Protein AF-A0A9D9GS39-F1 (afdb_monomer_lite)

Sequence (245 aa):
MRKFNPEKDLLSLHYDHAPDKDDGQSAAADRTILQSMFGKEWIKKHVVPVSGTYGKNAEMFNIQSNVVMDAVWNDCGGWLAGHDNRKKVIAQLVERWAKILKAGGDVWVKEGGQSDITAEVVRRIRKLAPEINTKRRIHVVQHSSWNEEQTTDSALAYVREYTNYIRIDDANAYLNIKGGDEAFVKTACKNPNFGKIWEAAFEYYNPKERLDFSDTGELMYILGLGKIEIDEFRSRFLCNDDSSF

Secondary structure (DSSP, 8-state):
-----TTT-EEEEEE--SS-SHHHHHHHHHHHHHHHHHHHHHHHHHEEEEE---STTGGG--TTHHHHHHHHHGGGT--EEHHHHHHHHHHHHHHHHHHHHHTT--EEEEEES--SHHHHHHHHHHHH-TTS-HHHHEEEEE--HHHHHHS-HHHHHHHHHHSEEEE---GGGTSEEET--HHHHHHHHH-TTTHHHHHHHHHHS-TTTEEE-TTHHHHHHHHT-----HHHHIIIIIS------

Radius of gyration: 16.77 Å; chains: 1; bounding box: 37×43×43 Å

Foldseek 3Di:
DDAADLVQAAEEEEAQVQVDLLSLVLLLLLLLVCCQVPNLASCLQRYEYEYNQFAQSSVNHDPLSVQLQCQRPVSRNGYHYCNVPVPVSLVVLLVSQLVSQVVVYAYEYLHLAAGLSVLSSLVVNCVVPVVRQQQDRYEYEDEDPRRLVRHDPVSSVSCVVRHNYHYDYFLCVAQKDAQADPVLLVLQLPQPVRNRSSVSSCVSPPCRRMRHNSSNVSVCVNNVVPNQHSVSSCVPRRDPDVDDD

Structure (mmCIF, N/CA/C/O backbone):
data_AF-A0A9D9GS39-F1
#
_entry.id   AF-A0A9D9GS39-F1
#
loop_
_atom_site.group_PDB
_atom_site.id
_atom_site.type_symbol
_atom_site.label_atom_id
_atom_site.label_alt_id
_atom_site.label_comp_id
_atom_site.label_asym_id
_atom_site.label_entity_id
_atom_site.label_seq_id
_atom_site.pdbx_PDB_ins_code
_atom_site.Cartn_x
_atom_site.Cartn_y
_atom_site.Cartn_z
_atom_site.occupancy
_atom_site.B_iso_or_equiv
_atom_site.auth_seq_id
_atom_site.auth_comp_id
_atom_site.auth_asym_id
_atom_site.auth_atom_id
_atom_site.pdbx_PDB_model_num
ATOM 1 N N . MET A 1 1 ? 7.605 -8.855 20.387 1.00 64.50 1 MET A N 1
ATOM 2 C CA . MET A 1 1 ? 6.895 -8.112 19.322 1.00 64.50 1 MET A CA 1
ATOM 3 C C . MET A 1 1 ? 5.846 -9.026 18.709 1.00 64.50 1 MET A C 1
ATOM 5 O O . MET A 1 1 ? 6.121 -10.216 18.595 1.00 64.50 1 MET A O 1
ATOM 9 N N . ARG A 1 2 ? 4.650 -8.523 18.382 1.00 85.56 2 ARG A N 1
ATOM 10 C CA . ARG A 1 2 ? 3.640 -9.319 17.665 1.00 85.56 2 ARG A CA 1
ATOM 11 C C . ARG A 1 2 ? 4.095 -9.490 16.210 1.00 85.56 2 ARG A C 1
ATOM 13 O O . ARG A 1 2 ? 4.743 -8.589 15.694 1.00 85.56 2 ARG A O 1
ATOM 20 N N . LYS A 1 3 ? 3.818 -10.640 15.595 1.00 94.25 3 LYS A N 1
ATOM 21 C CA . LYS A 1 3 ? 4.109 -10.912 14.178 1.00 94.25 3 LYS A CA 1
ATOM 22 C C . LYS A 1 3 ? 2.811 -10.880 13.376 1.00 94.25 3 LYS A C 1
ATOM 24 O O . LYS A 1 3 ? 1.772 -11.237 13.939 1.00 94.25 3 LYS A O 1
ATOM 29 N N . PHE A 1 4 ? 2.891 -10.482 12.107 1.00 98.00 4 PHE A N 1
ATOM 30 C CA . PHE A 1 4 ? 1.778 -10.580 11.167 1.00 98.00 4 PHE A CA 1
ATOM 31 C C . PHE A 1 4 ? 1.292 -12.029 11.072 1.00 98.00 4 PHE A C 1
ATOM 33 O O . PHE A 1 4 ? 2.097 -12.955 10.957 1.00 98.00 4 PHE A O 1
ATOM 40 N N . ASN A 1 5 ? -0.020 -12.231 11.157 1.00 98.19 5 ASN A N 1
ATOM 41 C CA . ASN A 1 5 ? -0.646 -13.530 10.958 1.00 98.19 5 ASN A CA 1
ATOM 42 C C . ASN A 1 5 ? -1.502 -13.504 9.677 1.00 98.19 5 ASN A C 1
ATOM 44 O O . ASN A 1 5 ? -2.593 -12.928 9.699 1.00 98.19 5 ASN A O 1
ATOM 48 N N . PRO A 1 6 ? -1.071 -14.178 8.595 1.00 97.44 6 PRO A N 1
ATOM 49 C CA . PRO A 1 6 ? -1.750 -14.115 7.304 1.00 97.44 6 PRO A CA 1
ATOM 50 C C . PRO A 1 6 ? -3.143 -14.761 7.286 1.00 97.44 6 PRO A C 1
ATOM 52 O O . PRO A 1 6 ? -3.896 -14.538 6.346 1.00 97.44 6 PRO A O 1
ATOM 55 N N . GLU A 1 7 ? -3.521 -15.550 8.293 1.00 97.50 7 GLU A N 1
ATOM 56 C CA . GLU A 1 7 ? -4.844 -16.187 8.348 1.00 97.50 7 GLU A CA 1
ATOM 57 C C . GLU A 1 7 ? -5.924 -15.263 8.918 1.00 97.50 7 GLU A C 1
ATOM 59 O O . GLU A 1 7 ? -7.110 -15.450 8.643 1.00 97.50 7 GLU A O 1
ATOM 64 N N . LYS A 1 8 ? -5.538 -14.278 9.736 1.00 97.44 8 LYS A N 1
ATOM 65 C CA . LYS A 1 8 ? -6.491 -13.479 10.524 1.00 97.44 8 LYS A CA 1
ATOM 66 C C . LYS A 1 8 ? -6.281 -11.972 10.433 1.00 97.44 8 LYS A C 1
ATOM 68 O O . LYS A 1 8 ? -7.224 -11.226 10.689 1.00 97.44 8 LYS A O 1
ATOM 73 N N . ASP A 1 9 ? -5.061 -11.529 10.147 1.00 98.69 9 ASP A N 1
ATOM 74 C CA . ASP A 1 9 ? -4.724 -10.113 10.119 1.00 98.69 9 ASP A CA 1
ATOM 75 C C . ASP A 1 9 ? -5.057 -9.511 8.743 1.00 98.69 9 ASP A C 1
ATOM 77 O O . ASP A 1 9 ? -5.212 -10.214 7.737 1.00 98.69 9 ASP A O 1
ATOM 81 N N . LEU A 1 10 ? -5.185 -8.186 8.720 1.00 98.81 10 LEU A N 1
ATOM 82 C CA . LEU A 1 10 ? -5.406 -7.374 7.526 1.00 98.81 10 LEU A CA 1
ATOM 83 C C . LEU A 1 10 ? -4.169 -6.518 7.247 1.00 98.81 10 LEU A C 1
ATOM 85 O O . LEU A 1 10 ? -3.652 -5.877 8.163 1.00 98.81 10 LEU A O 1
ATOM 89 N N . LEU A 1 11 ? -3.759 -6.453 5.983 1.00 98.81 11 LEU A N 1
ATOM 90 C CA . LEU A 1 11 ? -2.800 -5.482 5.462 1.00 98.81 11 LEU A CA 1
ATOM 91 C C . LEU A 1 11 ? -3.544 -4.294 4.848 1.00 98.81 11 LEU A C 1
ATOM 93 O O . LEU A 1 11 ? -4.334 -4.457 3.919 1.00 98.81 11 LEU A O 1
ATOM 97 N N . SER A 1 12 ? -3.279 -3.093 5.346 1.00 98.88 12 SER A N 1
ATOM 98 C CA . SER A 1 12 ? -3.725 -1.834 4.748 1.00 98.88 12 SER A CA 1
ATOM 99 C C . SER A 1 12 ? -2.516 -1.159 4.114 1.00 98.88 12 SER A C 1
ATOM 101 O O . SER A 1 12 ? -1.607 -0.747 4.831 1.00 98.88 12 SER A O 1
ATOM 103 N N . LEU A 1 13 ? -2.471 -1.100 2.784 1.00 98.88 13 LEU A N 1
ATOM 104 C CA . LEU A 1 13 ? -1.327 -0.558 2.044 1.00 98.88 13 LEU A CA 1
ATOM 105 C C . LEU A 1 13 ? -1.651 0.868 1.626 1.00 98.88 13 LEU A C 1
ATOM 107 O O . LEU A 1 13 ? -2.599 1.076 0.870 1.00 98.88 13 LEU A O 1
ATOM 111 N N . HIS A 1 14 ? -0.934 1.840 2.172 1.00 98.75 14 HIS A N 1
ATOM 112 C CA . HIS A 1 14 ? -1.176 3.255 1.934 1.00 98.75 14 HIS A CA 1
ATOM 113 C C . HIS A 1 14 ? -0.064 3.830 1.056 1.00 98.75 14 HIS A C 1
ATOM 115 O O . HIS A 1 14 ? 1.118 3.659 1.363 1.00 98.75 14 HIS A O 1
ATOM 121 N N . TYR A 1 15 ? -0.495 4.490 -0.014 1.00 98.38 15 TYR A N 1
ATOM 122 C CA . TYR A 1 15 ? 0.321 5.210 -0.986 1.00 98.38 15 TYR A CA 1
ATOM 123 C C . TYR A 1 15 ? -0.196 6.653 -1.022 1.00 98.38 15 TYR A C 1
ATOM 125 O O . TYR A 1 15 ? -1.405 6.887 -1.188 1.00 98.38 15 TYR A O 1
ATOM 133 N N . ASP A 1 16 ? 0.670 7.635 -0.812 1.00 96.12 16 ASP A N 1
ATOM 134 C CA . ASP A 1 16 ? 0.265 9.034 -0.765 1.00 96.12 16 ASP A CA 1
ATOM 135 C C . ASP A 1 16 ? 0.182 9.675 -2.157 1.00 96.12 16 ASP A C 1
ATOM 137 O O . ASP A 1 16 ? -0.770 10.424 -2.408 1.00 96.12 16 ASP A O 1
ATOM 141 N N . HIS A 1 17 ? 1.085 9.304 -3.069 1.00 96.88 17 HIS A N 1
ATOM 142 C CA . HIS A 1 17 ? 1.276 9.844 -4.417 1.00 96.88 17 HIS A CA 1
ATOM 143 C C . HIS A 1 17 ? 1.319 11.385 -4.516 1.00 96.88 17 HIS A C 1
ATOM 145 O O . HIS A 1 17 ? 0.873 11.973 -5.508 1.00 96.88 17 HIS A O 1
ATOM 151 N N . ALA A 1 18 ? 1.792 12.064 -3.475 1.00 94.88 18 ALA A N 1
ATOM 152 C CA . ALA A 1 18 ? 1.725 13.505 -3.278 1.00 94.88 18 ALA A CA 1
ATOM 153 C C . ALA A 1 18 ? 3.008 14.071 -2.618 1.00 94.88 18 ALA A C 1
ATOM 155 O O . ALA A 1 18 ? 3.097 14.155 -1.394 1.00 94.88 18 ALA A O 1
ATOM 156 N N . PRO A 1 19 ? 3.987 14.572 -3.392 1.00 86.69 19 PRO A N 1
ATOM 157 C CA . PRO A 1 19 ? 4.136 14.427 -4.840 1.00 86.69 19 PRO A CA 1
ATOM 158 C C . PRO A 1 19 ? 4.708 13.068 -5.263 1.00 86.69 19 PRO A C 1
ATOM 160 O O . PRO A 1 19 ? 5.127 12.940 -6.418 1.00 86.69 19 PRO A O 1
ATOM 163 N N . ASP A 1 20 ? 4.797 12.101 -4.347 1.00 85.12 20 ASP A N 1
ATOM 164 C CA . ASP A 1 20 ? 5.709 10.986 -4.519 1.00 85.12 20 ASP A CA 1
ATOM 165 C C . ASP A 1 20 ? 5.341 10.051 -5.671 1.00 85.12 20 ASP A C 1
ATOM 167 O O . ASP A 1 20 ? 4.185 9.673 -5.897 1.00 85.12 20 ASP A O 1
ATOM 171 N N . LYS A 1 21 ? 6.339 9.727 -6.485 1.00 93.06 21 LYS A N 1
ATOM 172 C CA . LYS A 1 21 ? 6.143 8.883 -7.669 1.00 93.06 21 LYS A CA 1
ATOM 173 C C . LYS A 1 21 ? 6.666 7.469 -7.461 1.00 93.06 21 LYS A C 1
ATOM 175 O O . LYS A 1 21 ? 6.220 6.562 -8.169 1.00 93.06 21 LYS A O 1
ATOM 180 N N . ASP A 1 22 ? 7.567 7.277 -6.508 1.00 94.81 22 ASP A N 1
ATOM 181 C CA . ASP A 1 22 ? 8.081 5.964 -6.122 1.00 94.81 22 ASP A CA 1
ATOM 182 C C . ASP A 1 22 ? 6.971 5.040 -5.592 1.00 94.81 22 ASP A C 1
ATOM 184 O O . ASP A 1 22 ? 6.984 3.847 -5.889 1.00 94.81 22 ASP A O 1
ATOM 188 N N . ASP A 1 23 ? 5.917 5.595 -4.993 1.00 96.88 23 ASP A N 1
ATOM 189 C CA . ASP A 1 23 ? 4.708 4.899 -4.557 1.00 96.88 23 ASP A CA 1
ATOM 190 C C . ASP A 1 23 ? 4.102 3.999 -5.653 1.00 96.88 23 ASP A C 1
ATOM 192 O O . ASP A 1 23 ? 3.539 2.940 -5.371 1.00 96.88 23 ASP A O 1
ATOM 196 N N . GLY A 1 24 ? 4.225 4.380 -6.933 1.00 98.25 24 GLY A N 1
ATOM 197 C CA . GLY A 1 24 ? 3.759 3.552 -8.052 1.00 98.25 24 GLY A CA 1
ATOM 198 C C . GLY A 1 24 ? 4.602 2.288 -8.245 1.00 98.25 24 GLY A C 1
ATOM 199 O O . GLY A 1 24 ? 4.063 1.201 -8.469 1.00 98.25 24 GLY A O 1
ATOM 200 N N . GLN A 1 25 ? 5.923 2.409 -8.120 1.00 98.69 25 GLN A N 1
ATOM 201 C CA . GLN A 1 25 ? 6.839 1.268 -8.145 1.00 98.69 25 GLN A CA 1
ATOM 202 C C . GLN A 1 25 ? 6.740 0.457 -6.840 1.00 98.69 25 GLN A C 1
ATOM 204 O O . GLN A 1 25 ? 6.768 -0.773 -6.900 1.00 98.69 25 GLN A O 1
ATOM 209 N N . SER A 1 26 ? 6.509 1.096 -5.685 1.00 98.75 26 SER A N 1
ATOM 210 C CA . SER A 1 26 ? 6.199 0.411 -4.421 1.00 98.75 26 SER A CA 1
ATOM 211 C C . SER A 1 26 ? 4.913 -0.409 -4.514 1.00 98.75 26 SER A C 1
ATOM 213 O O . SER A 1 26 ? 4.912 -1.574 -4.126 1.00 98.75 26 SER A O 1
ATOM 215 N N . ALA A 1 27 ? 3.839 0.113 -5.113 1.00 98.81 27 ALA A N 1
ATOM 216 C CA . ALA A 1 27 ? 2.615 -0.656 -5.330 1.00 98.81 27 ALA A CA 1
ATOM 217 C C . ALA A 1 27 ? 2.866 -1.914 -6.184 1.00 98.81 27 ALA A C 1
ATOM 219 O O . ALA A 1 27 ? 2.385 -3.003 -5.850 1.00 98.81 27 ALA A O 1
ATOM 220 N N . ALA A 1 28 ? 3.657 -1.798 -7.257 1.00 98.88 28 ALA A N 1
ATOM 221 C CA . ALA A 1 28 ? 4.042 -2.942 -8.084 1.00 98.88 28 ALA A CA 1
ATOM 222 C C . ALA A 1 28 ? 4.911 -3.958 -7.316 1.00 98.88 28 ALA A C 1
ATOM 224 O O . ALA A 1 28 ? 4.708 -5.173 -7.448 1.00 98.88 28 ALA A O 1
ATOM 225 N N . ALA A 1 29 ? 5.838 -3.487 -6.480 1.00 98.81 29 ALA A N 1
ATOM 226 C CA . ALA A 1 29 ? 6.686 -4.331 -5.646 1.00 98.81 29 ALA A CA 1
ATOM 227 C C . ALA A 1 29 ? 5.890 -5.058 -4.548 1.00 98.81 29 ALA A C 1
ATOM 229 O O . ALA A 1 29 ? 6.000 -6.280 -4.419 1.00 98.81 29 ALA A O 1
ATOM 230 N N . ASP A 1 30 ? 5.007 -4.354 -3.839 1.00 98.88 30 ASP A N 1
ATOM 231 C CA . ASP A 1 30 ? 4.107 -4.921 -2.831 1.00 98.88 30 ASP A CA 1
ATOM 232 C C . ASP A 1 30 ? 3.236 -6.026 -3.436 1.00 98.88 30 ASP A C 1
ATOM 234 O O . ASP A 1 30 ? 3.136 -7.138 -2.907 1.00 98.88 30 ASP A O 1
ATOM 238 N N . ARG A 1 31 ? 2.640 -5.757 -4.601 1.00 98.75 31 ARG A N 1
ATOM 239 C CA . ARG A 1 31 ? 1.849 -6.734 -5.354 1.00 98.75 31 ARG A CA 1
ATOM 240 C C . ARG A 1 31 ? 2.665 -7.963 -5.744 1.00 98.75 31 ARG A C 1
ATOM 242 O O . ARG A 1 31 ? 2.154 -9.082 -5.638 1.00 98.75 31 ARG A O 1
ATOM 249 N N . THR A 1 32 ? 3.907 -7.756 -6.175 1.00 98.75 32 THR A N 1
ATOM 250 C CA . THR A 1 32 ? 4.851 -8.816 -6.546 1.00 98.75 32 THR A CA 1
ATOM 251 C C . THR A 1 32 ? 5.146 -9.724 -5.348 1.00 98.75 32 THR A C 1
ATOM 253 O O . THR A 1 32 ? 4.978 -10.942 -5.454 1.00 98.75 32 THR A O 1
ATOM 256 N N . ILE A 1 33 ? 5.486 -9.153 -4.184 1.00 98.75 33 ILE A N 1
ATOM 257 C CA . ILE A 1 33 ? 5.750 -9.906 -2.945 1.00 98.75 33 ILE A CA 1
ATOM 258 C C . ILE A 1 33 ? 4.501 -10.682 -2.520 1.00 98.75 33 ILE A C 1
ATOM 260 O O . ILE A 1 33 ? 4.540 -11.903 -2.357 1.00 98.75 33 ILE A O 1
ATOM 264 N N . LEU A 1 34 ? 3.371 -9.988 -2.371 1.00 98.75 34 LEU A N 1
ATOM 265 C CA . LEU A 1 34 ? 2.151 -10.578 -1.823 1.00 98.75 34 LEU A CA 1
ATOM 266 C C . LEU A 1 34 ? 1.602 -11.691 -2.711 1.00 98.75 34 LEU A C 1
ATOM 268 O O . LEU A 1 34 ? 1.139 -12.712 -2.204 1.00 98.75 34 LEU A O 1
ATOM 272 N N . GLN A 1 35 ? 1.648 -11.523 -4.035 1.00 98.38 35 GLN A N 1
ATOM 273 C CA . GLN A 1 35 ? 1.176 -12.565 -4.938 1.00 98.38 35 GLN A CA 1
ATOM 274 C C . GLN A 1 35 ? 2.112 -13.769 -4.932 1.00 98.38 35 GLN A C 1
ATOM 276 O O . GLN A 1 35 ? 1.614 -14.891 -4.972 1.00 98.38 35 GLN A O 1
ATOM 281 N N . SER A 1 36 ? 3.425 -13.546 -4.868 1.00 97.62 36 SER A N 1
ATOM 282 C CA . SER A 1 36 ? 4.413 -14.628 -4.813 1.00 97.62 36 SER A CA 1
ATOM 283 C C . SER A 1 36 ? 4.284 -15.452 -3.532 1.00 97.62 36 SER A C 1
ATOM 285 O O . SER A 1 36 ? 4.401 -16.670 -3.576 1.00 97.62 36 SER A O 1
ATOM 287 N N . MET A 1 37 ? 3.986 -14.805 -2.401 1.00 97.38 37 MET A N 1
ATOM 288 C CA . MET A 1 37 ? 3.875 -15.478 -1.103 1.00 97.38 37 MET A CA 1
ATOM 289 C C . MET A 1 37 ? 2.497 -16.096 -0.840 1.00 97.38 37 MET A C 1
ATOM 291 O O . MET A 1 37 ? 2.409 -17.142 -0.203 1.00 97.38 37 MET A O 1
ATOM 295 N N . PHE A 1 38 ? 1.414 -15.449 -1.286 1.00 98.06 38 PHE A N 1
ATOM 296 C CA . PHE A 1 38 ? 0.056 -15.798 -0.844 1.00 98.06 38 PHE A CA 1
ATOM 297 C C . PHE A 1 38 ? -0.970 -15.947 -1.978 1.00 98.06 38 PHE A C 1
ATOM 299 O O . PHE A 1 38 ? -2.067 -16.467 -1.765 1.00 98.06 38 PHE A O 1
ATOM 306 N N . GLY A 1 39 ? -0.645 -15.509 -3.195 1.00 97.88 39 GLY A N 1
ATOM 307 C CA . GLY A 1 39 ? -1.546 -15.564 -4.347 1.00 97.88 39 GLY A CA 1
ATOM 308 C C . GLY A 1 39 ? -2.659 -14.502 -4.351 1.00 97.88 39 GLY A C 1
ATOM 309 O O . GLY A 1 39 ? -2.936 -13.810 -3.370 1.00 97.88 39 GLY A O 1
ATOM 310 N N . LYS A 1 40 ? -3.335 -14.359 -5.502 1.00 97.88 40 LYS A N 1
ATOM 311 C CA . LYS A 1 40 ? -4.345 -13.302 -5.734 1.00 97.88 40 LYS A CA 1
ATOM 312 C C . LYS A 1 40 ? -5.589 -13.443 -4.848 1.00 97.88 40 LYS A C 1
ATOM 314 O O . LYS A 1 40 ? -6.143 -12.439 -4.414 1.00 97.88 40 LYS A O 1
ATOM 319 N N . GLU A 1 41 ? -6.029 -14.670 -4.576 1.00 97.94 41 GLU A N 1
ATOM 320 C CA . GLU A 1 41 ? -7.230 -14.915 -3.762 1.00 97.94 41 GLU A CA 1
ATOM 321 C C . GLU A 1 41 ? -7.034 -14.553 -2.291 1.00 97.94 41 GLU A C 1
ATOM 323 O O . GLU A 1 41 ? -7.983 -14.130 -1.629 1.00 97.94 41 GLU A O 1
ATOM 328 N N . TRP A 1 42 ? -5.808 -14.686 -1.783 1.00 98.44 42 TRP A N 1
ATOM 329 C CA . TRP A 1 42 ? -5.474 -14.211 -0.450 1.00 98.44 42 TRP A CA 1
ATOM 330 C C . TRP A 1 42 ? -5.501 -12.680 -0.402 1.00 98.44 42 TRP A C 1
ATOM 332 O O . TRP A 1 42 ? -6.154 -12.105 0.468 1.00 98.44 42 TRP A O 1
ATOM 342 N N . ILE A 1 43 ? -4.907 -12.015 -1.400 1.00 98.69 43 ILE A N 1
ATOM 343 C CA . ILE A 1 43 ? -4.877 -10.545 -1.492 1.00 98.69 43 ILE A CA 1
ATOM 344 C C . ILE A 1 43 ? -6.291 -9.958 -1.462 1.00 98.69 43 ILE A C 1
ATOM 346 O O . ILE A 1 43 ? -6.566 -9.086 -0.641 1.00 98.69 43 ILE A O 1
ATOM 350 N N . LYS A 1 44 ? -7.224 -10.516 -2.245 1.00 97.94 44 LYS A N 1
ATOM 351 C CA . LYS A 1 44 ? -8.638 -10.089 -2.272 1.00 97.94 44 LYS A CA 1
ATOM 352 C C . LYS A 1 44 ? -9.305 -10.053 -0.892 1.00 97.94 44 LYS A C 1
ATOM 354 O O . LYS A 1 44 ? -10.257 -9.301 -0.691 1.00 97.94 44 LYS A O 1
ATOM 359 N N . LYS A 1 45 ? -8.863 -10.909 0.032 1.00 97.31 45 LYS A N 1
ATOM 360 C CA . LYS A 1 45 ? -9.466 -11.088 1.361 1.00 97.31 45 LYS A CA 1
ATOM 361 C C . LYS A 1 45 ? -8.727 -10.321 2.453 1.00 97.31 45 LYS A C 1
ATOM 363 O O . LYS A 1 45 ? -9.372 -9.844 3.384 1.00 97.31 45 LYS A O 1
ATOM 368 N N . HIS A 1 46 ? -7.405 -10.228 2.343 1.00 98.44 46 HIS A N 1
ATOM 369 C CA . HIS A 1 46 ? -6.528 -9.783 3.427 1.00 98.44 46 HIS A CA 1
ATOM 370 C C . HIS A 1 46 ? -5.846 -8.443 3.170 1.00 98.44 46 HIS A C 1
ATOM 372 O O . HIS A 1 46 ? -5.186 -7.934 4.071 1.00 98.44 46 HIS A O 1
ATOM 378 N N . VAL A 1 47 ? -6.007 -7.852 1.986 1.00 98.81 47 VAL A N 1
ATOM 379 C CA . VAL A 1 47 ? -5.317 -6.616 1.610 1.00 98.81 47 VAL A CA 1
ATOM 380 C C . VAL A 1 47 ? -6.328 -5.533 1.243 1.00 98.81 47 VAL A C 1
ATOM 382 O O . VAL A 1 47 ? -7.336 -5.783 0.580 1.00 98.81 47 VAL A O 1
ATOM 385 N N . VAL A 1 48 ? -6.068 -4.306 1.688 1.00 98.75 48 VAL A N 1
ATOM 386 C CA . VAL A 1 48 ? -6.779 -3.102 1.254 1.00 98.75 48 VAL A CA 1
ATOM 387 C C . VAL A 1 48 ? -5.768 -2.034 0.818 1.00 98.75 48 VAL A C 1
ATOM 389 O O . VAL A 1 48 ? -5.209 -1.337 1.662 1.00 98.75 48 VAL A O 1
ATOM 392 N N . PRO A 1 49 ? -5.509 -1.911 -0.495 1.00 98.75 49 PRO A N 1
ATOM 393 C CA . PRO A 1 49 ? -4.693 -0.836 -1.046 1.00 98.75 49 PRO A CA 1
ATOM 394 C C . PRO A 1 49 ? -5.465 0.487 -1.063 1.00 98.75 49 PRO A C 1
ATOM 396 O O . PRO A 1 49 ? -6.663 0.516 -1.366 1.00 98.75 49 PRO A O 1
ATOM 399 N N . VAL A 1 50 ? -4.784 1.588 -0.766 1.00 98.75 50 VAL A N 1
ATOM 400 C CA . VAL A 1 50 ? -5.345 2.940 -0.718 1.00 98.75 50 VAL A CA 1
ATOM 401 C C . VAL A 1 50 ? -4.350 3.907 -1.345 1.00 98.75 50 VAL A C 1
ATOM 403 O O . VAL A 1 50 ? -3.214 3.973 -0.893 1.00 98.75 50 VAL A O 1
ATOM 406 N N . SER A 1 51 ? -4.786 4.673 -2.342 1.00 98.38 51 SER A N 1
ATOM 407 C CA . SER A 1 51 ? -4.008 5.784 -2.908 1.00 98.38 51 SER A CA 1
ATOM 408 C C . SER A 1 51 ? -4.592 7.126 -2.450 1.00 98.38 51 SER A C 1
ATOM 410 O O . SER A 1 51 ? -5.797 7.231 -2.191 1.00 98.38 51 SER A O 1
ATOM 412 N N . GLY A 1 52 ? -3.753 8.153 -2.311 1.00 97.75 52 GLY A N 1
ATOM 413 C CA . GLY A 1 52 ? -4.158 9.488 -1.868 1.00 97.75 52 GLY A CA 1
ATOM 414 C C . GLY A 1 52 ? -4.325 9.590 -0.352 1.00 97.75 52 GLY A C 1
ATOM 415 O O . GLY A 1 52 ? -5.258 10.234 0.144 1.00 97.75 52 GLY A O 1
ATOM 416 N N . THR A 1 53 ? -3.456 8.916 0.407 1.00 97.38 53 THR A N 1
ATOM 417 C CA . THR A 1 53 ? -3.491 8.935 1.880 1.00 97.38 53 THR A CA 1
ATOM 418 C C . THR A 1 53 ? -2.907 10.194 2.507 1.00 97.38 53 THR A C 1
ATOM 420 O O . THR A 1 53 ? -3.156 10.416 3.694 1.00 97.38 53 THR A O 1
ATOM 423 N N . TYR A 1 54 ? -2.256 11.033 1.696 1.00 96.38 54 TYR A N 1
ATOM 424 C CA . TYR A 1 54 ? -1.525 12.259 2.025 1.00 96.38 54 TYR A CA 1
ATOM 425 C C . TYR A 1 54 ? -2.046 13.097 3.208 1.00 96.38 54 TYR A C 1
ATOM 427 O O . TYR A 1 54 ? -3.244 13.125 3.535 1.00 96.38 54 TYR A O 1
ATOM 435 N N . GLY A 1 55 ? -1.107 13.824 3.814 1.00 95.75 55 GLY A N 1
ATOM 436 C CA . GLY A 1 55 ? -1.295 14.897 4.786 1.00 95.75 55 GLY A CA 1
ATOM 437 C C . GLY A 1 55 ? -1.093 16.278 4.150 1.00 95.75 55 GLY A C 1
ATOM 438 O O . GLY A 1 55 ? -1.942 16.736 3.380 1.00 95.75 55 GLY A O 1
ATOM 439 N N . LYS A 1 56 ? 0.017 16.952 4.480 1.00 96.75 56 LYS A N 1
ATOM 440 C CA . LYS A 1 56 ? 0.295 18.359 4.142 1.00 96.75 56 LYS A CA 1
ATOM 441 C C . LYS A 1 56 ? 0.369 18.632 2.636 1.00 96.75 56 LYS A C 1
ATOM 443 O O . LYS A 1 56 ? -0.076 19.697 2.219 1.00 96.75 56 LYS A O 1
ATOM 448 N N . ASN A 1 57 ? 0.841 17.693 1.807 1.00 95.12 57 ASN A N 1
ATOM 449 C CA . ASN A 1 57 ? 1.014 17.945 0.360 1.00 95.12 57 ASN A CA 1
ATOM 450 C C . ASN A 1 57 ? -0.201 17.569 -0.499 1.00 95.12 57 ASN A C 1
ATOM 452 O O . ASN A 1 57 ? -0.044 17.200 -1.658 1.00 95.12 57 ASN A O 1
ATOM 456 N N . ALA A 1 58 ? -1.419 17.666 0.038 1.00 93.75 58 ALA A N 1
ATOM 457 C CA . ALA A 1 58 ? -2.653 17.290 -0.659 1.00 93.75 58 ALA A CA 1
ATOM 458 C C . ALA A 1 58 ? -2.806 17.888 -2.072 1.00 93.75 58 ALA A C 1
ATOM 460 O O . ALA A 1 58 ? -3.319 17.226 -2.973 1.00 93.75 58 ALA A O 1
ATOM 461 N N . GLU A 1 59 ? -2.356 19.128 -2.273 1.00 94.56 59 GLU A N 1
ATOM 462 C CA . GLU A 1 59 ? -2.435 19.832 -3.561 1.00 94.56 59 GLU A CA 1
ATOM 463 C C . GLU A 1 59 ? -1.459 19.289 -4.618 1.00 94.56 59 GLU A C 1
ATOM 465 O O . GLU A 1 59 ? -1.586 19.611 -5.796 1.00 94.56 59 GLU A O 1
ATOM 470 N N . MET A 1 60 ? -0.500 18.453 -4.213 1.00 96.56 60 MET A N 1
ATOM 471 C CA . MET A 1 60 ? 0.519 17.866 -5.085 1.00 96.56 60 MET A CA 1
ATOM 472 C C . MET A 1 60 ? 0.197 16.426 -5.502 1.00 96.56 60 MET A C 1
ATOM 474 O O . MET A 1 60 ? 1.051 15.765 -6.090 1.00 96.56 60 MET A O 1
ATOM 478 N N . PHE A 1 61 ? -1.005 15.926 -5.195 1.00 97.62 61 PHE A N 1
ATOM 479 C CA . PHE A 1 61 ? -1.409 14.576 -5.575 1.00 97.62 61 PHE A CA 1
ATOM 480 C C . PHE A 1 61 ? -1.341 14.371 -7.089 1.00 97.62 61 PHE A C 1
ATOM 482 O O . PHE A 1 61 ? -1.908 15.135 -7.876 1.00 97.62 61 PHE A O 1
ATOM 489 N N . ASN A 1 62 ? -0.683 13.297 -7.501 1.00 97.19 62 ASN A N 1
ATOM 490 C CA . ASN A 1 62 ? -0.542 12.951 -8.898 1.00 97.19 62 ASN A CA 1
ATOM 491 C C . ASN A 1 62 ? -1.670 12.013 -9.343 1.00 97.19 62 ASN A C 1
ATOM 493 O O . ASN A 1 62 ? -1.641 10.807 -9.098 1.00 97.19 62 ASN A O 1
ATOM 497 N N . ILE A 1 63 ? -2.644 12.559 -10.074 1.00 96.69 63 ILE A N 1
ATOM 498 C CA . ILE A 1 63 ? -3.801 11.807 -10.585 1.00 96.69 63 ILE A CA 1
ATOM 499 C C . ILE A 1 63 ? -3.427 10.670 -11.549 1.00 96.69 63 ILE A C 1
ATOM 501 O O . ILE A 1 63 ? -4.195 9.722 -11.712 1.00 96.69 63 ILE A O 1
ATOM 505 N N . GLN A 1 64 ? -2.240 10.717 -12.169 1.00 96.69 64 GLN A N 1
ATOM 506 C CA . GLN A 1 64 ? -1.760 9.620 -13.018 1.00 96.69 64 GLN A CA 1
ATOM 507 C C . GLN A 1 64 ? -1.487 8.343 -12.212 1.00 96.69 64 GLN A C 1
ATOM 509 O O . GLN A 1 64 ? -1.452 7.261 -12.797 1.00 96.69 64 GLN A O 1
ATOM 514 N N . SER A 1 65 ? -1.377 8.440 -10.881 1.00 97.81 65 SER A N 1
ATOM 515 C CA . SER A 1 65 ? -1.259 7.276 -9.999 1.00 97.81 65 SER A CA 1
ATOM 516 C C . SER A 1 65 ? -2.436 6.303 -10.139 1.00 97.81 65 SER A C 1
ATOM 518 O O . SER A 1 65 ? -2.260 5.098 -9.976 1.00 97.81 65 SER A O 1
ATOM 520 N N . ASN A 1 66 ? -3.624 6.775 -10.533 1.00 98.38 66 ASN A N 1
ATOM 521 C CA . ASN A 1 66 ? -4.783 5.908 -10.748 1.00 98.38 66 ASN A CA 1
ATOM 522 C C . ASN A 1 66 ? -4.505 4.828 -11.808 1.00 98.38 66 ASN A C 1
ATOM 524 O O . ASN A 1 66 ? -4.958 3.699 -11.650 1.00 98.38 66 ASN A O 1
ATOM 528 N N . VAL A 1 67 ? -3.718 5.140 -12.846 1.00 98.31 67 VAL A N 1
ATOM 529 C CA . VAL A 1 67 ? -3.382 4.187 -13.920 1.00 98.31 67 VAL A CA 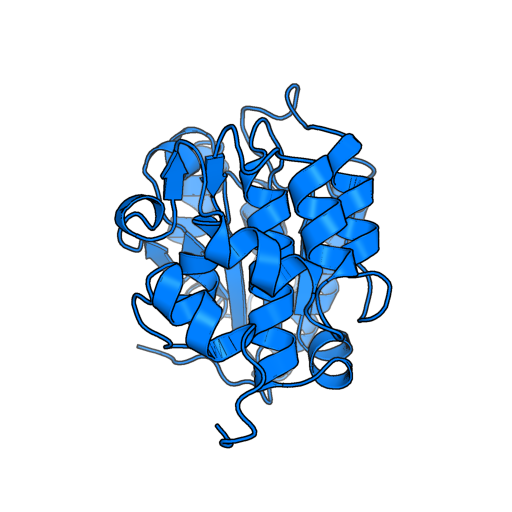1
ATOM 530 C C . VAL A 1 67 ? -2.538 3.030 -13.384 1.00 98.31 67 VAL A C 1
ATOM 532 O O . VAL A 1 67 ? -2.832 1.869 -13.675 1.00 98.31 67 VAL A O 1
ATOM 535 N N . VAL A 1 68 ? -1.521 3.324 -12.566 1.00 98.25 68 VAL A N 1
ATOM 536 C CA . VAL A 1 68 ? -0.703 2.275 -11.940 1.00 98.25 68 VAL A CA 1
ATOM 537 C C . VAL A 1 68 ? -1.515 1.502 -10.902 1.00 98.25 68 VAL A C 1
ATOM 539 O O . VAL A 1 68 ? -1.488 0.275 -10.909 1.00 98.25 68 VAL A O 1
ATOM 542 N N . MET A 1 69 ? -2.323 2.169 -10.076 1.00 98.75 69 MET A N 1
ATOM 543 C CA . MET A 1 69 ? -3.159 1.490 -9.081 1.00 98.75 69 MET A CA 1
ATOM 544 C C . MET A 1 69 ? -4.192 0.556 -9.725 1.00 98.75 69 MET A C 1
ATOM 546 O O . MET A 1 69 ? -4.391 -0.566 -9.249 1.00 98.75 69 MET A O 1
ATOM 550 N N . ASP A 1 70 ? -4.789 0.971 -10.844 1.00 98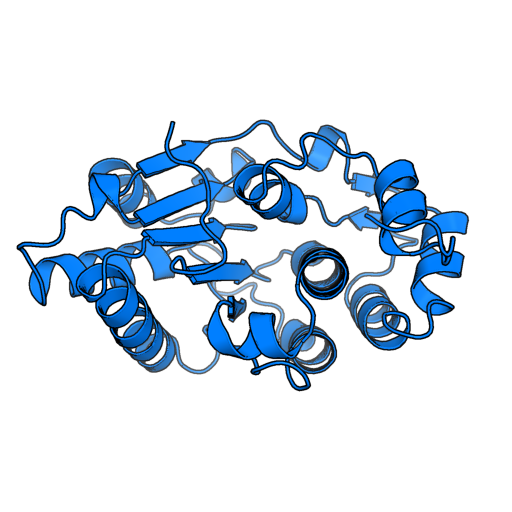.75 70 ASP A N 1
ATOM 551 C CA . ASP A 1 70 ? -5.680 0.135 -11.642 1.00 98.75 70 ASP A CA 1
ATOM 552 C C . ASP A 1 70 ? -4.958 -1.095 -12.194 1.00 98.75 70 ASP A C 1
ATOM 554 O O . ASP A 1 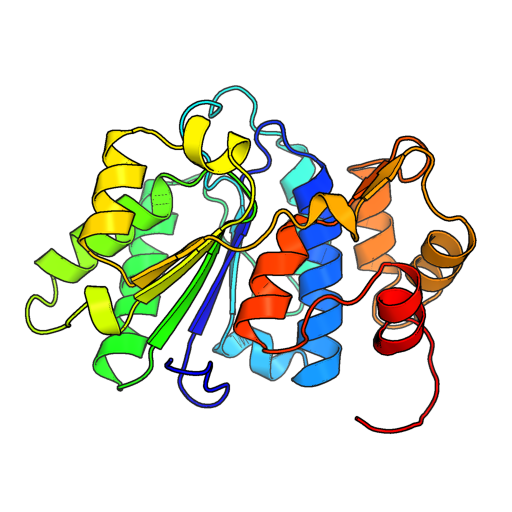70 ? -5.462 -2.214 -12.061 1.00 98.75 70 ASP A O 1
ATOM 558 N N . ALA A 1 71 ? -3.769 -0.909 -12.774 1.00 98.62 71 ALA A N 1
ATOM 559 C CA . ALA A 1 71 ? -2.966 -2.005 -13.305 1.00 98.62 71 ALA A CA 1
ATOM 560 C C . ALA A 1 71 ? -2.567 -3.009 -12.211 1.00 98.62 71 ALA A C 1
ATOM 562 O O . ALA A 1 71 ? -2.644 -4.219 -12.425 1.00 98.62 71 ALA A O 1
ATOM 563 N N . VAL A 1 72 ? -2.171 -2.515 -11.036 1.00 98.75 72 VAL A N 1
ATOM 564 C CA . VAL A 1 72 ? -1.640 -3.326 -9.935 1.00 98.75 72 VAL A CA 1
ATOM 565 C C . VAL A 1 72 ? -2.747 -4.104 -9.207 1.00 98.75 72 VAL A C 1
ATOM 567 O O . VAL A 1 72 ? -2.561 -5.288 -8.901 1.00 98.75 72 VAL A O 1
ATOM 570 N N . TRP A 1 73 ? -3.895 -3.471 -8.927 1.00 98.69 73 TRP A N 1
ATOM 571 C CA . TRP A 1 73 ? -4.850 -3.983 -7.935 1.00 98.69 73 TRP A CA 1
ATOM 572 C C . TRP A 1 73 ? -6.212 -4.430 -8.483 1.00 98.69 73 TRP A C 1
ATOM 574 O O . TRP A 1 73 ? -6.877 -5.245 -7.833 1.00 98.69 73 TRP A O 1
ATOM 584 N N . ASN A 1 74 ? -6.661 -3.969 -9.660 1.00 98.06 74 ASN A N 1
ATOM 585 C CA . ASN A 1 74 ? -8.034 -4.253 -10.122 1.00 98.06 74 ASN A CA 1
ATOM 586 C C . ASN A 1 74 ? -8.314 -5.743 -10.345 1.00 98.06 74 ASN A C 1
ATOM 588 O O . ASN A 1 74 ? -9.435 -6.203 -10.125 1.00 98.06 74 ASN A O 1
ATOM 592 N N . ASP A 1 75 ? -7.300 -6.528 -10.703 1.00 96.50 75 ASP A N 1
ATOM 593 C CA . ASP A 1 75 ? -7.450 -7.970 -10.901 1.00 96.50 75 ASP A CA 1
ATOM 594 C C . ASP A 1 75 ? -7.393 -8.800 -9.596 1.00 96.50 75 ASP A C 1
ATOM 596 O O . ASP A 1 75 ? -7.584 -10.022 -9.619 1.00 96.50 75 ASP A O 1
ATOM 600 N N . CYS A 1 76 ? -7.153 -8.161 -8.443 1.00 94.19 76 CYS A N 1
ATOM 601 C CA . CYS A 1 76 ? -6.934 -8.833 -7.157 1.00 94.19 76 CYS A CA 1
ATOM 602 C C . CYS A 1 76 ? -7.588 -8.171 -5.942 1.00 94.19 76 CYS A C 1
ATOM 604 O O . CYS A 1 76 ? -7.142 -8.367 -4.816 1.00 94.19 76 CYS A O 1
ATOM 606 N N . GLY A 1 77 ? -8.712 -7.489 -6.146 1.00 94.12 77 GLY A N 1
ATOM 607 C CA . GLY A 1 77 ? -9.538 -6.953 -5.055 1.00 94.12 77 GLY A CA 1
ATOM 608 C C . GLY A 1 77 ? -9.794 -5.456 -5.157 1.00 94.12 77 GLY A C 1
ATOM 609 O O . GLY A 1 77 ? -10.637 -4.941 -4.421 1.00 94.12 77 GLY A O 1
ATOM 610 N N . GLY A 1 78 ? -9.125 -4.791 -6.100 1.00 98.25 78 GLY A N 1
ATOM 611 C CA . GLY A 1 78 ? -9.215 -3.357 -6.315 1.00 98.25 78 GLY A CA 1
ATOM 612 C C . GLY A 1 78 ? -8.481 -2.561 -5.242 1.00 98.25 78 GLY A C 1
ATOM 613 O O . GLY A 1 78 ? -7.836 -3.105 -4.345 1.00 98.25 78 GLY A O 1
ATOM 614 N N . TRP A 1 79 ? -8.606 -1.248 -5.347 1.00 98.75 79 TRP A N 1
ATOM 615 C CA . TRP A 1 79 ? -7.979 -0.276 -4.464 1.00 98.75 79 TRP A CA 1
ATOM 616 C C . TRP A 1 79 ? -8.981 0.829 -4.108 1.00 98.75 79 TRP A C 1
ATOM 618 O O . TRP A 1 79 ? -10.056 0.938 -4.706 1.00 98.75 79 TRP A O 1
ATOM 628 N N . LEU A 1 80 ? -8.664 1.624 -3.087 1.00 98.69 80 LEU A N 1
ATOM 629 C CA . LEU A 1 80 ? -9.503 2.727 -2.625 1.00 98.69 80 LEU A CA 1
ATOM 630 C C . LEU A 1 80 ? -8.901 4.081 -3.022 1.00 98.69 80 LEU A C 1
ATOM 632 O O . LEU A 1 80 ? -7.792 4.413 -2.608 1.00 98.69 80 LEU A O 1
ATOM 636 N N . ALA A 1 81 ? -9.667 4.882 -3.767 1.00 98.19 81 ALA A N 1
ATOM 637 C CA . ALA A 1 81 ? -9.277 6.222 -4.207 1.00 98.19 81 ALA A CA 1
ATOM 638 C C . ALA A 1 81 ? -9.540 7.282 -3.124 1.00 98.19 81 ALA A C 1
ATOM 640 O O . ALA A 1 81 ? -10.615 7.889 -3.045 1.00 98.19 81 ALA A O 1
ATOM 641 N N . GLY A 1 82 ? -8.557 7.474 -2.242 1.00 97.88 82 GLY A N 1
ATOM 642 C CA . GLY A 1 82 ? -8.591 8.442 -1.145 1.00 97.88 82 GLY A CA 1
ATOM 643 C C . GLY A 1 82 ? -8.661 9.890 -1.624 1.00 97.88 82 GLY A C 1
ATOM 644 O O . GLY A 1 82 ? -9.330 10.696 -0.975 1.00 97.88 82 GLY A O 1
ATOM 645 N N . HIS A 1 83 ? -8.056 10.193 -2.776 1.00 97.25 83 HIS A N 1
ATOM 646 C CA . HIS A 1 83 ? -8.139 11.506 -3.415 1.00 97.25 83 HIS A CA 1
ATOM 647 C C . HIS A 1 83 ? -9.573 11.835 -3.866 1.00 97.25 83 HIS A C 1
ATOM 649 O O . HIS A 1 83 ? -10.135 12.848 -3.452 1.00 97.25 83 HIS A O 1
ATOM 655 N N . ASP A 1 84 ? -10.210 10.932 -4.619 1.00 96.69 84 ASP A N 1
ATOM 656 C CA . ASP A 1 84 ? -11.540 11.157 -5.201 1.00 96.69 84 ASP A CA 1
ATOM 657 C C . ASP A 1 84 ? -12.643 11.284 -4.142 1.00 96.69 84 ASP A C 1
ATOM 659 O O . ASP A 1 84 ? -13.570 12.090 -4.266 1.00 96.69 84 ASP A O 1
ATOM 663 N N . ASN A 1 85 ? -12.594 10.454 -3.092 1.00 96.06 85 ASN A N 1
ATOM 664 C CA . ASN A 1 85 ? -13.602 10.489 -2.035 1.00 96.06 85 ASN A CA 1
ATOM 665 C C . ASN A 1 85 ? -13.068 10.019 -0.679 1.00 96.06 85 ASN A C 1
ATOM 667 O O . ASN A 1 85 ? -13.456 8.972 -0.146 1.00 96.06 85 ASN A O 1
ATOM 671 N N . ARG A 1 86 ? -12.240 10.865 -0.064 1.00 97.31 86 ARG A N 1
ATOM 672 C CA . ARG A 1 86 ? -11.626 10.621 1.249 1.00 97.31 86 ARG A CA 1
ATOM 673 C C . ARG A 1 86 ? -12.616 10.162 2.321 1.00 97.31 86 ARG A C 1
ATOM 675 O O . ARG A 1 86 ? -12.349 9.211 3.050 1.00 97.31 86 ARG A O 1
ATOM 682 N N . LYS A 1 87 ? -13.790 10.802 2.419 1.00 98.00 87 LYS A N 1
ATOM 683 C CA . LYS A 1 87 ? -14.806 10.457 3.434 1.00 98.00 87 LYS A CA 1
ATOM 684 C C . LYS A 1 87 ? -15.346 9.038 3.247 1.00 98.00 87 LYS A C 1
ATOM 686 O O . LYS A 1 87 ? -15.513 8.327 4.239 1.00 98.00 87 LYS A O 1
ATOM 691 N N . LYS A 1 88 ? -15.614 8.635 2.000 1.00 98.38 88 LYS A N 1
ATOM 692 C CA . LYS A 1 88 ? -16.071 7.282 1.659 1.00 98.38 88 LYS A CA 1
ATOM 693 C C . LYS A 1 88 ? -14.987 6.248 1.954 1.00 98.38 88 LYS A C 1
ATOM 695 O O . LYS A 1 88 ? -15.289 5.244 2.590 1.00 98.38 88 LYS A O 1
ATOM 700 N N . VAL A 1 89 ? -13.742 6.517 1.561 1.00 98.62 89 VAL A N 1
ATOM 701 C CA . VAL A 1 89 ? -12.602 5.623 1.824 1.00 98.62 89 VAL A CA 1
ATOM 702 C C . VAL A 1 89 ? -12.392 5.415 3.320 1.00 98.62 89 VAL A C 1
ATOM 704 O O . VAL A 1 89 ? -12.320 4.277 3.773 1.00 98.62 89 VAL A O 1
ATOM 707 N N . ILE A 1 90 ? -12.415 6.486 4.118 1.00 98.81 90 ILE A N 1
ATOM 708 C CA . ILE A 1 90 ? -12.333 6.389 5.583 1.00 98.81 90 ILE A CA 1
ATOM 709 C C . ILE A 1 90 ? -13.454 5.506 6.142 1.00 98.81 90 ILE A C 1
ATOM 711 O O . ILE A 1 90 ? -13.198 4.668 7.000 1.00 98.81 90 ILE A O 1
ATOM 715 N N . ALA A 1 91 ? -14.697 5.669 5.676 1.00 98.69 91 ALA A N 1
ATOM 716 C CA . ALA A 1 91 ? -15.807 4.838 6.143 1.00 98.69 91 ALA A CA 1
ATOM 717 C C . ALA A 1 91 ? -15.592 3.348 5.817 1.00 98.69 91 ALA A C 1
ATOM 719 O O . ALA A 1 91 ? -15.805 2.499 6.682 1.00 98.69 91 ALA A O 1
ATOM 720 N N . GLN A 1 92 ? -15.106 3.039 4.612 1.00 98.69 92 GLN A N 1
ATOM 721 C CA . GLN A 1 92 ? -14.801 1.669 4.189 1.00 98.69 92 GLN A CA 1
ATOM 722 C C . GLN A 1 92 ? -13.641 1.054 4.980 1.00 98.69 92 GLN A C 1
ATOM 724 O O . GLN A 1 92 ? -13.719 -0.108 5.380 1.00 98.69 92 GLN A O 1
ATOM 729 N N . LEU A 1 93 ? -12.582 1.823 5.248 1.00 98.88 93 LEU A N 1
ATOM 730 C CA . LEU A 1 93 ? -11.465 1.374 6.081 1.00 98.88 93 LEU A CA 1
ATOM 731 C C . LEU A 1 93 ? -11.923 1.095 7.511 1.00 98.88 93 LEU A C 1
ATOM 733 O O . LEU A 1 93 ? -11.634 0.027 8.039 1.00 98.88 93 LEU A O 1
ATOM 737 N N . VAL A 1 94 ? -12.708 1.996 8.112 1.00 98.88 94 VAL A N 1
ATOM 738 C CA . VAL A 1 94 ? -13.281 1.795 9.452 1.00 98.88 94 VAL A CA 1
ATOM 739 C C . VAL A 1 94 ? -14.091 0.505 9.520 1.00 98.88 94 VAL A C 1
ATOM 741 O O . VAL A 1 94 ? -13.912 -0.266 10.460 1.00 98.88 94 VAL A O 1
ATOM 744 N N . GLU A 1 95 ? -14.951 0.244 8.533 1.00 98.50 95 GLU A N 1
ATOM 745 C CA . GLU A 1 95 ? -15.743 -0.987 8.471 1.00 98.50 95 GLU A CA 1
ATOM 746 C C . GLU A 1 95 ? -14.850 -2.234 8.397 1.00 98.50 95 GLU A C 1
ATOM 748 O O . GLU A 1 95 ? -14.982 -3.145 9.222 1.00 98.50 95 GLU A O 1
ATOM 753 N N . ARG A 1 96 ? -13.905 -2.264 7.447 1.00 98.25 96 ARG A N 1
ATOM 754 C CA . ARG A 1 96 ? -13.006 -3.409 7.235 1.00 98.25 96 ARG A CA 1
ATOM 755 C C . ARG A 1 96 ? -12.122 -3.668 8.453 1.00 98.25 96 ARG A C 1
ATOM 757 O O . ARG A 1 96 ? -12.049 -4.800 8.927 1.00 98.25 96 ARG A O 1
ATOM 764 N N . TRP A 1 97 ? -11.495 -2.628 8.993 1.00 98.75 97 TRP A N 1
ATOM 765 C CA . TRP A 1 97 ? -10.606 -2.732 10.147 1.00 98.75 97 TRP A CA 1
ATOM 766 C C . TRP A 1 97 ? -11.380 -3.158 11.395 1.00 98.75 97 TRP A C 1
ATOM 768 O O . TRP A 1 97 ? -10.969 -4.092 12.080 1.00 98.75 97 TRP A O 1
ATOM 778 N N . ALA A 1 98 ? -12.536 -2.545 11.677 1.00 98.56 98 ALA A N 1
ATOM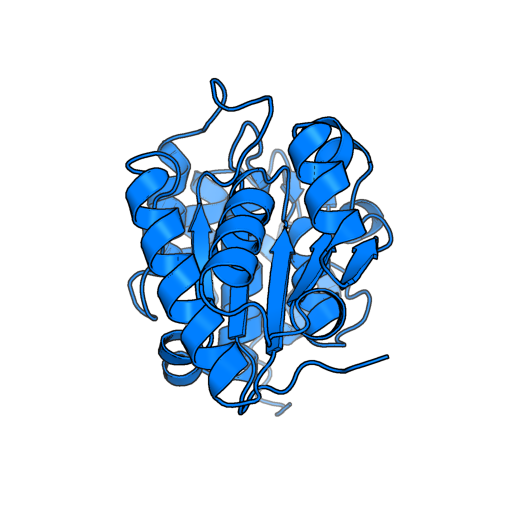 779 C CA . ALA A 1 98 ? -13.350 -2.917 12.832 1.00 98.56 98 ALA A CA 1
ATOM 780 C C . ALA A 1 98 ? -13.811 -4.379 12.761 1.00 98.56 98 ALA A C 1
ATOM 782 O O . ALA A 1 98 ? -13.804 -5.064 13.784 1.00 98.56 98 ALA A O 1
ATOM 783 N N . LYS A 1 99 ? -14.171 -4.879 11.570 1.00 98.25 99 LYS A N 1
ATOM 784 C CA . LYS A 1 99 ? -14.533 -6.289 11.368 1.00 98.25 99 LYS A CA 1
ATOM 785 C C . LYS A 1 99 ? -13.388 -7.229 11.758 1.00 98.25 99 LYS A C 1
ATOM 787 O O . LYS A 1 99 ? -13.616 -8.172 12.513 1.00 98.25 99 LYS A O 1
ATOM 792 N N . ILE A 1 100 ? -12.172 -6.953 11.290 1.00 98.50 100 ILE A N 1
ATOM 793 C CA . ILE A 1 100 ? -10.978 -7.768 11.571 1.00 98.50 100 ILE A CA 1
ATOM 794 C C . ILE A 1 100 ? -10.622 -7.730 13.059 1.00 98.50 100 ILE A C 1
ATOM 796 O O . ILE A 1 100 ? -10.433 -8.771 13.691 1.00 98.50 100 ILE A O 1
ATOM 800 N N . LEU A 1 101 ? -10.629 -6.535 13.649 1.00 98.62 101 LEU A N 1
ATOM 801 C CA . LEU A 1 101 ? -10.306 -6.334 15.059 1.00 98.62 101 LEU A CA 1
ATOM 802 C C . LEU A 1 101 ? -11.287 -7.075 15.983 1.00 98.62 101 LEU A C 1
ATOM 804 O O . LEU A 1 101 ? -10.845 -7.752 16.920 1.00 98.62 101 LEU A O 1
ATOM 808 N N . LYS A 1 102 ? -12.596 -7.014 15.685 1.00 98.25 102 LYS A N 1
ATOM 809 C CA . LYS A 1 102 ? -13.658 -7.742 16.408 1.00 98.25 102 LYS A CA 1
ATOM 810 C C . LYS A 1 102 ? -13.544 -9.257 16.261 1.00 98.25 102 LYS A C 1
ATOM 812 O O . LYS A 1 102 ? -13.831 -9.975 17.211 1.00 98.25 102 LYS A O 1
ATOM 817 N N . ALA A 1 103 ? -13.081 -9.739 15.109 1.00 97.88 103 ALA A N 1
ATOM 818 C CA . ALA A 1 103 ? -12.825 -11.159 14.873 1.00 97.88 103 ALA A CA 1
ATOM 819 C C . ALA A 1 103 ? -11.543 -11.681 15.557 1.00 97.88 103 ALA A C 1
ATOM 821 O O . ALA A 1 103 ? -11.241 -12.866 15.470 1.00 97.88 103 ALA A O 1
ATOM 822 N N . GLY A 1 104 ? -10.778 -10.825 16.248 1.00 97.38 104 GLY A N 1
ATOM 823 C CA . GLY A 1 104 ? -9.554 -11.232 16.947 1.00 97.38 104 GLY A CA 1
ATOM 824 C C . GLY A 1 104 ? -8.263 -11.117 16.120 1.00 97.38 104 GLY A C 1
ATOM 825 O O . GLY A 1 104 ? -7.187 -11.428 16.645 1.00 97.38 104 GLY A O 1
ATOM 826 N N . GLY A 1 105 ? -8.349 -10.624 14.880 1.00 98.25 105 GLY A N 1
ATOM 827 C CA . GLY A 1 105 ? -7.207 -10.290 14.023 1.00 98.25 105 GLY A CA 1
ATOM 828 C C . GLY A 1 105 ? -6.679 -8.872 14.242 1.00 98.25 105 GLY A C 1
ATOM 829 O O . GLY A 1 105 ? -7.320 -8.047 14.897 1.00 98.25 105 GLY A O 1
ATOM 830 N N . ASP A 1 106 ? -5.496 -8.581 13.725 1.00 98.81 106 ASP A N 1
ATOM 831 C CA . ASP A 1 106 ? -4.855 -7.269 13.824 1.00 98.81 106 ASP A CA 1
ATOM 832 C C . ASP A 1 106 ? -4.857 -6.564 12.475 1.00 98.81 106 ASP A C 1
ATOM 834 O O . ASP A 1 106 ? -5.024 -7.183 11.425 1.00 98.81 106 ASP A O 1
ATOM 838 N N . VAL A 1 107 ? -4.682 -5.249 12.510 1.00 98.88 107 VAL A N 1
ATOM 839 C CA . VAL A 1 107 ? -4.481 -4.453 11.304 1.00 98.88 107 VAL A CA 1
ATOM 840 C C . VAL A 1 107 ? -3.035 -4.003 11.270 1.00 98.88 107 VAL A C 1
ATOM 842 O O . VAL A 1 107 ? -2.546 -3.407 12.229 1.00 98.88 107 VAL A O 1
ATOM 845 N N . TRP A 1 108 ? -2.379 -4.260 10.151 1.00 98.94 108 TRP A N 1
ATOM 846 C CA . TRP A 1 108 ? -1.036 -3.798 9.856 1.00 98.94 108 TRP A CA 1
ATOM 847 C C . TRP A 1 108 ? -1.108 -2.806 8.705 1.00 98.94 108 TRP A C 1
ATOM 849 O O . TRP A 1 108 ? -1.657 -3.111 7.649 1.00 98.94 108 TRP A O 1
ATOM 859 N N . VAL A 1 109 ? -0.599 -1.606 8.936 1.00 98.94 109 VAL A N 1
ATOM 860 C CA . VAL A 1 109 ? -0.642 -0.489 7.999 1.00 98.94 109 VAL A CA 1
ATOM 861 C C . VAL A 1 109 ? 0.772 -0.248 7.496 1.00 98.94 109 VAL A C 1
ATOM 863 O O . VAL A 1 109 ? 1.662 0.021 8.302 1.00 98.94 109 VAL A O 1
ATOM 866 N N . LYS A 1 110 ? 0.959 -0.355 6.181 1.00 98.38 110 LYS A N 1
ATOM 867 C CA . LYS A 1 110 ? 2.133 0.159 5.471 1.00 98.38 110 LYS A CA 1
ATOM 868 C C . LYS A 1 110 ? 1.835 1.608 5.113 1.00 98.38 110 LYS A C 1
ATOM 870 O O . LYS A 1 110 ? 0.914 1.826 4.332 1.00 98.38 110 LYS A O 1
ATOM 875 N N . GLU A 1 111 ? 2.552 2.568 5.688 1.00 97.50 111 GLU A N 1
ATOM 876 C CA . GLU A 1 111 ? 2.474 3.980 5.292 1.00 97.50 111 GLU A CA 1
ATOM 877 C C . GLU A 1 111 ? 3.679 4.333 4.430 1.00 97.50 111 GLU A C 1
ATOM 879 O O . GLU A 1 111 ? 4.715 4.728 4.954 1.00 97.50 111 GLU A O 1
ATOM 884 N N . GLY A 1 112 ? 3.534 4.171 3.113 1.00 91.81 112 GLY A N 1
ATOM 885 C CA . GLY A 1 112 ? 4.576 4.515 2.147 1.00 91.81 112 GLY A CA 1
ATOM 886 C C . GLY A 1 112 ? 4.596 5.998 1.826 1.00 91.81 112 GLY A C 1
ATOM 887 O O . GLY A 1 112 ? 4.303 6.369 0.709 1.00 91.81 112 GLY A O 1
ATOM 888 N N . GLY A 1 113 ? 4.728 6.843 2.840 1.00 93.19 113 GLY A N 1
ATOM 889 C CA . GLY A 1 113 ? 4.528 8.276 2.674 1.00 93.19 113 GLY A CA 1
ATOM 890 C C . GLY A 1 113 ? 3.679 8.889 3.774 1.00 93.19 113 GLY A C 1
ATOM 891 O O . GLY A 1 113 ? 3.305 8.238 4.754 1.00 93.19 113 GLY A O 1
ATOM 892 N N . GLN A 1 114 ? 3.353 10.165 3.624 1.00 95.00 114 GLN A N 1
ATOM 893 C CA . GLN A 1 114 ? 2.501 10.895 4.564 1.00 95.00 114 GLN A CA 1
ATOM 894 C C . GLN A 1 114 ? 1.071 10.341 4.612 1.00 95.00 114 GLN A C 1
ATOM 896 O O . GLN A 1 114 ? 0.466 9.981 3.598 1.00 95.00 114 GLN A O 1
ATOM 901 N N . SER A 1 115 ? 0.470 10.338 5.804 1.00 96.62 115 SER A N 1
ATOM 902 C CA . SER A 1 115 ? -0.846 9.725 5.981 1.00 96.62 115 SER A CA 1
ATOM 903 C C . SER A 1 115 ? -1.678 10.350 7.099 1.00 96.62 115 SER A C 1
ATOM 905 O O . SER A 1 115 ? -1.532 10.062 8.286 1.00 96.62 115 SER A O 1
ATOM 907 N N . ASP A 1 116 ? -2.664 11.154 6.702 1.00 98.38 116 ASP A N 1
ATOM 908 C CA . ASP A 1 116 ? -3.671 11.687 7.627 1.00 98.38 116 ASP A CA 1
ATOM 909 C C . ASP A 1 116 ? -4.899 10.753 7.739 1.00 98.38 116 ASP A C 1
ATOM 911 O O . ASP A 1 116 ? -5.673 10.835 8.701 1.00 98.38 116 ASP A O 1
ATOM 915 N N . ILE A 1 117 ? -5.111 9.852 6.764 1.00 98.38 117 ILE A N 1
ATOM 916 C CA . ILE A 1 117 ? -6.267 8.932 6.741 1.00 98.38 117 ILE A CA 1
ATOM 917 C C . ILE A 1 117 ? -6.233 7.969 7.931 1.00 98.38 117 ILE A C 1
ATOM 919 O O . ILE A 1 117 ? -7.270 7.771 8.574 1.00 98.38 117 ILE A O 1
ATOM 923 N N . THR A 1 118 ? -5.069 7.401 8.261 1.00 98.75 118 THR A N 1
ATOM 924 C CA . THR A 1 118 ? -4.934 6.428 9.358 1.00 98.75 118 THR A CA 1
ATOM 925 C C . THR A 1 118 ? -5.411 7.004 10.687 1.00 98.75 118 THR A C 1
ATOM 927 O O . THR A 1 118 ? -6.179 6.355 11.400 1.00 98.75 118 THR A O 1
ATOM 930 N N . ALA A 1 119 ? -5.043 8.250 11.002 1.00 98.81 119 ALA A N 1
ATOM 931 C CA . ALA A 1 119 ? -5.465 8.918 12.233 1.00 98.81 119 ALA A CA 1
ATOM 932 C C . ALA A 1 119 ? -6.996 8.997 12.353 1.00 98.81 119 ALA A C 1
ATOM 934 O O . ALA A 1 119 ? -7.564 8.713 13.411 1.00 98.81 119 ALA A O 1
ATOM 935 N N . GLU A 1 120 ? -7.680 9.347 11.263 1.00 98.75 120 GLU A N 1
ATOM 936 C CA . GLU A 1 120 ? -9.137 9.474 11.248 1.00 98.75 120 GLU A CA 1
ATOM 937 C C . GLU A 1 120 ? -9.846 8.112 11.310 1.00 98.75 120 GLU A C 1
ATOM 939 O O . GLU A 1 120 ? -10.860 7.975 12.003 1.00 98.75 120 GLU A O 1
ATOM 944 N N . VAL A 1 121 ? -9.294 7.077 10.670 1.00 98.88 121 VAL A N 1
ATOM 945 C CA . VAL A 1 121 ? -9.797 5.698 10.793 1.00 98.88 121 VAL A CA 1
ATOM 946 C C . VAL A 1 121 ? -9.686 5.216 12.242 1.00 98.88 121 VAL A C 1
ATOM 948 O O . VAL A 1 121 ? -10.680 4.767 12.821 1.00 98.88 121 VAL A O 1
ATOM 951 N N . VAL A 1 122 ? -8.518 5.380 12.872 1.00 98.88 122 VAL A N 1
ATOM 952 C CA . VAL A 1 122 ? -8.285 4.991 14.274 1.00 98.88 122 VAL A CA 1
ATOM 953 C C . VAL A 1 122 ? -9.231 5.743 15.212 1.00 98.88 122 VAL A C 1
ATOM 955 O O . VAL A 1 122 ? -9.842 5.128 16.090 1.00 98.88 122 VAL A O 1
ATOM 958 N N . ARG A 1 123 ? -9.423 7.052 15.006 1.00 98.75 123 ARG A N 1
ATOM 959 C CA . ARG A 1 123 ? -10.338 7.877 15.811 1.00 98.75 123 ARG A CA 1
ATOM 960 C C . ARG A 1 123 ? -11.770 7.353 15.764 1.00 98.75 123 ARG A C 1
ATOM 962 O O . ARG A 1 123 ? -12.427 7.242 16.801 1.00 98.75 123 ARG A O 1
ATOM 969 N N . ARG A 1 124 ? -12.251 6.991 14.575 1.00 98.75 124 ARG A N 1
ATOM 970 C CA . ARG A 1 124 ? -13.601 6.443 14.391 1.00 98.75 124 ARG A CA 1
ATOM 971 C C . ARG A 1 124 ? -13.750 5.052 14.987 1.00 98.75 124 ARG A C 1
ATOM 973 O O . ARG A 1 124 ? -14.753 4.811 15.653 1.00 98.75 124 ARG A O 1
ATOM 980 N N . ILE A 1 125 ? -12.764 4.170 14.824 1.00 98.75 125 ILE A N 1
ATOM 981 C CA . ILE A 1 125 ? -12.787 2.833 15.438 1.00 98.75 125 ILE A CA 1
ATOM 982 C C . ILE A 1 125 ? -12.863 2.946 16.960 1.00 98.75 125 ILE A C 1
ATOM 984 O O . ILE A 1 125 ? -13.732 2.326 17.563 1.00 98.75 125 ILE A O 1
ATOM 988 N N . ARG A 1 126 ? -12.034 3.794 17.581 1.00 98.44 126 ARG A N 1
ATOM 989 C CA . ARG A 1 126 ? -12.056 4.009 19.039 1.00 98.44 126 ARG A CA 1
ATOM 990 C C . ARG A 1 126 ? -13.401 4.522 19.548 1.00 98.44 126 ARG A C 1
ATOM 992 O O . ARG A 1 126 ? -13.790 4.198 20.663 1.00 98.44 126 ARG A O 1
ATOM 999 N N . LYS A 1 127 ? -14.113 5.320 18.747 1.00 98.25 127 LYS A N 1
ATOM 1000 C CA . LYS A 1 127 ? -15.463 5.794 19.080 1.00 98.25 127 LYS A CA 1
ATOM 1001 C C . LYS A 1 127 ? -16.525 4.702 18.909 1.00 98.25 127 LYS A C 1
ATOM 1003 O O . LYS A 1 127 ? -17.443 4.625 19.716 1.00 98.25 127 LYS A O 1
ATOM 1008 N N . LEU A 1 128 ? -16.427 3.899 17.850 1.00 97.25 128 LEU A N 1
ATOM 1009 C CA . LEU A 1 128 ? -17.415 2.871 17.496 1.00 97.25 128 LEU A CA 1
ATOM 1010 C C . LEU A 1 128 ? -17.262 1.568 18.292 1.00 97.25 128 LEU A C 1
ATOM 1012 O O . LEU A 1 128 ? -18.230 0.824 18.422 1.00 97.25 128 LEU A O 1
ATOM 1016 N N . ALA A 1 129 ? -16.053 1.275 18.761 1.00 95.88 129 ALA A N 1
ATOM 1017 C CA . ALA A 1 129 ? -15.688 0.042 19.448 1.00 95.88 129 ALA A CA 1
ATOM 1018 C C . ALA A 1 129 ? -14.630 0.340 20.533 1.00 95.88 129 ALA A C 1
ATOM 1020 O O . ALA A 1 129 ? -13.458 -0.026 20.379 1.00 95.88 129 ALA A O 1
ATOM 1021 N N . PRO A 1 130 ? -15.003 1.070 21.605 1.00 96.69 130 PRO A N 1
ATOM 1022 C CA . PRO A 1 130 ? -14.073 1.514 22.649 1.00 96.69 130 PRO A CA 1
ATOM 1023 C C . PRO A 1 130 ? -13.402 0.364 23.418 1.00 96.69 130 PRO A C 1
ATOM 1025 O O . PRO A 1 130 ? -12.369 0.570 24.051 1.00 96.69 130 PRO A O 1
ATOM 1028 N N . GLU A 1 131 ? -13.951 -0.849 23.353 1.00 96.94 131 GLU A N 1
ATOM 1029 C CA . GLU A 1 131 ? -13.372 -2.070 23.915 1.00 96.94 131 GLU A CA 1
ATOM 1030 C C . GLU A 1 131 ? -12.126 -2.561 23.158 1.00 96.94 131 GLU A C 1
ATOM 1032 O O . GLU A 1 131 ? -11.308 -3.307 23.705 1.00 96.94 131 GLU A O 1
ATOM 1037 N N . ILE A 1 132 ? -11.952 -2.146 21.899 1.00 97.88 132 ILE A N 1
ATOM 1038 C CA . ILE A 1 132 ? -10.806 -2.537 21.083 1.00 97.88 132 ILE A CA 1
ATOM 1039 C C . ILE A 1 132 ? -9.591 -1.713 21.501 1.00 97.88 132 ILE A C 1
ATOM 1041 O O . ILE A 1 132 ? -9.517 -0.500 21.302 1.00 97.88 132 ILE A O 1
ATOM 1045 N N . ASN A 1 133 ? -8.565 -2.396 22.006 1.00 98.00 133 ASN A N 1
ATOM 1046 C CA . ASN A 1 133 ? -7.282 -1.767 22.287 1.00 98.00 133 ASN A CA 1
ATOM 1047 C C . ASN A 1 133 ? -6.507 -1.504 20.983 1.00 98.00 133 ASN A C 1
ATOM 1049 O O . ASN A 1 133 ? -5.656 -2.300 20.580 1.00 98.00 133 ASN A O 1
ATOM 1053 N N . THR A 1 134 ? -6.784 -0.372 20.333 1.00 98.50 134 THR A N 1
ATOM 1054 C CA . THR A 1 134 ? -6.127 0.026 19.076 1.00 98.50 134 THR A CA 1
ATOM 1055 C C . THR A 1 134 ? -4.609 0.116 19.211 1.00 98.50 134 THR A C 1
ATOM 1057 O O . THR A 1 134 ? -3.897 -0.295 18.301 1.00 98.50 134 THR A O 1
ATOM 1060 N N . LYS A 1 135 ? -4.100 0.524 20.382 1.00 98.06 135 LYS A N 1
ATOM 1061 C CA . LYS A 1 135 ? -2.659 0.632 20.657 1.00 98.06 135 LYS A CA 1
ATOM 1062 C C . LYS A 1 135 ? -1.929 -0.709 20.586 1.00 98.06 135 LYS A C 1
ATOM 1064 O O . LYS A 1 135 ? -0.730 -0.747 20.358 1.00 98.06 135 LYS A O 1
ATOM 1069 N N . ARG A 1 136 ? -2.641 -1.821 20.786 1.00 97.69 136 ARG A N 1
ATOM 1070 C CA . ARG A 1 136 ? -2.078 -3.180 20.725 1.00 97.69 136 ARG A CA 1
ATOM 1071 C C . ARG A 1 136 ? -2.433 -3.952 19.459 1.00 97.69 136 ARG A C 1
ATOM 1073 O O . ARG A 1 136 ? -1.852 -5.014 19.262 1.00 97.69 136 ARG A O 1
ATOM 1080 N N . ARG A 1 137 ? -3.427 -3.492 18.695 1.00 98.50 137 ARG A N 1
ATOM 1081 C CA . ARG A 1 137 ? -4.073 -4.267 17.620 1.00 98.50 137 ARG A CA 1
ATOM 1082 C C . ARG A 1 137 ? -4.017 -3.600 16.247 1.00 98.50 137 ARG A C 1
ATOM 1084 O O . ARG A 1 137 ? -4.364 -4.237 15.259 1.00 98.50 137 ARG A O 1
ATOM 1091 N N . ILE A 1 138 ? -3.631 -2.328 16.199 1.00 98.81 138 ILE A N 1
ATOM 1092 C CA . ILE A 1 138 ? -3.336 -1.599 14.968 1.00 98.81 138 ILE A CA 1
ATOM 1093 C C . ILE A 1 138 ? -1.847 -1.276 15.006 1.00 98.81 138 ILE A C 1
ATOM 1095 O O . ILE A 1 138 ? -1.377 -0.633 15.947 1.00 98.81 138 ILE A O 1
ATOM 1099 N N . HIS A 1 139 ? -1.118 -1.765 14.014 1.00 98.88 139 HIS A N 1
ATOM 1100 C CA . HIS A 1 139 ? 0.320 -1.612 13.869 1.00 98.88 139 HIS A CA 1
ATOM 1101 C C . HIS A 1 139 ? 0.583 -0.744 12.645 1.00 98.88 139 HIS A C 1
ATOM 1103 O O . HIS A 1 139 ? 0.197 -1.124 11.546 1.00 98.88 139 HIS A O 1
ATOM 1109 N N . VAL A 1 140 ? 1.192 0.420 12.839 1.00 98.81 140 VAL A N 1
ATOM 1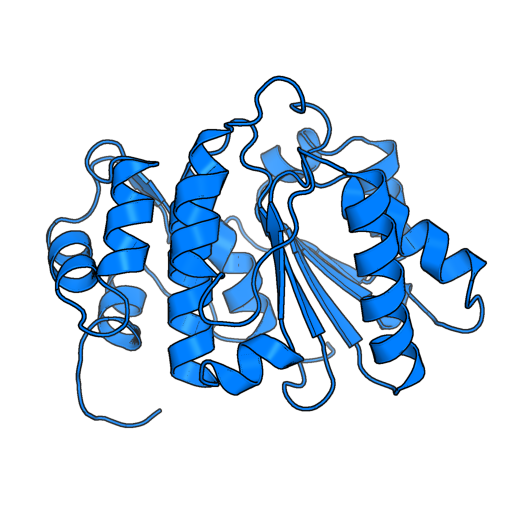110 C CA . VAL A 1 140 ? 1.496 1.364 11.756 1.00 98.81 140 VAL A CA 1
ATOM 1111 C C . VAL A 1 140 ? 2.996 1.343 11.542 1.00 98.81 140 VAL A C 1
ATOM 1113 O O . VAL A 1 140 ? 3.732 1.581 12.496 1.00 98.81 140 VAL A O 1
ATOM 1116 N N . VAL A 1 141 ? 3.437 1.003 10.337 1.00 98.56 141 VAL A N 1
ATOM 1117 C CA . VAL A 1 141 ? 4.851 0.937 9.964 1.00 98.56 141 VAL A CA 1
ATOM 1118 C C . VAL A 1 141 ? 5.123 2.046 8.962 1.00 98.56 141 VAL A C 1
ATOM 1120 O O . VAL A 1 141 ? 4.399 2.150 7.974 1.00 98.56 141 VAL A O 1
ATOM 1123 N N . GLN A 1 142 ? 6.132 2.865 9.248 1.00 97.25 142 GLN A N 1
ATOM 1124 C CA . GLN A 1 142 ? 6.546 3.982 8.401 1.00 97.25 142 GLN A CA 1
ATOM 1125 C C . GLN A 1 142 ? 8.065 4.173 8.504 1.00 97.25 142 GLN A C 1
ATOM 1127 O O . GLN A 1 142 ? 8.650 4.064 9.593 1.00 97.25 142 GLN A O 1
ATOM 1132 N N . HIS A 1 143 ? 8.707 4.463 7.382 1.00 93.81 143 HIS A N 1
ATOM 1133 C CA . HIS A 1 143 ? 10.096 4.886 7.280 1.00 93.81 143 HIS A CA 1
ATOM 1134 C C . HIS A 1 143 ? 10.183 6.377 6.910 1.00 93.81 143 HIS A C 1
ATOM 1136 O O . HIS A 1 143 ? 9.172 7.027 6.665 1.00 93.81 143 HIS A O 1
ATOM 1142 N N . SER A 1 144 ? 11.408 6.919 6.886 1.00 93.00 144 SER A N 1
ATOM 1143 C CA . SER A 1 144 ? 11.730 8.307 6.509 1.00 93.00 144 SER A CA 1
ATOM 1144 C C . SER A 1 144 ? 11.277 9.384 7.508 1.00 93.00 144 SER A C 1
ATOM 1146 O O . SER A 1 144 ? 10.203 9.346 8.107 1.00 93.00 144 SER A O 1
ATOM 1148 N N . SER A 1 145 ? 12.146 10.370 7.767 1.00 93.94 145 SER A N 1
ATOM 1149 C CA . SER A 1 145 ? 11.753 11.571 8.532 1.00 93.94 145 SER A CA 1
ATOM 1150 C C . SER A 1 145 ? 10.847 12.472 7.704 1.00 93.94 145 SER A C 1
ATOM 1152 O O . SER A 1 145 ? 9.954 13.104 8.255 1.00 93.94 145 SER A O 1
ATOM 1154 N N . TRP A 1 146 ? 11.039 12.481 6.384 1.00 94.56 146 TRP A N 1
ATOM 1155 C CA . TRP A 1 146 ? 10.244 13.301 5.483 1.00 94.56 146 TRP A CA 1
ATOM 1156 C C . TRP A 1 146 ? 8.766 12.885 5.532 1.00 94.56 146 TRP A C 1
ATOM 1158 O O . TRP A 1 146 ? 7.916 13.745 5.737 1.00 94.56 146 TRP A O 1
ATOM 1168 N N . ASN A 1 147 ? 8.459 11.582 5.494 1.00 92.88 147 ASN A N 1
ATOM 1169 C CA . ASN A 1 147 ? 7.082 11.063 5.577 1.00 92.88 147 ASN A CA 1
ATOM 1170 C C . ASN A 1 147 ? 6.355 11.529 6.854 1.00 92.88 147 ASN A C 1
ATOM 1172 O O . ASN A 1 147 ? 5.199 11.968 6.822 1.00 92.88 147 ASN A O 1
ATOM 1176 N N . GLU A 1 148 ? 7.059 11.499 7.989 1.00 94.94 148 GLU A N 1
ATOM 1177 C CA . GLU A 1 148 ? 6.541 11.999 9.264 1.00 94.94 148 GLU A CA 1
ATOM 1178 C C . GLU A 1 148 ? 6.339 13.518 9.244 1.00 94.94 148 GLU A C 1
ATOM 1180 O O . GLU A 1 148 ? 5.299 14.010 9.680 1.00 94.94 148 GLU A O 1
ATOM 1185 N N . GLU A 1 149 ? 7.307 14.266 8.716 1.00 96.56 149 GLU A N 1
ATOM 1186 C CA . GLU A 1 149 ? 7.258 15.727 8.620 1.00 96.56 149 GLU A CA 1
ATOM 1187 C C . GLU A 1 149 ? 6.159 16.222 7.671 1.00 96.56 149 GLU A C 1
ATOM 1189 O O . GLU A 1 149 ? 5.607 17.303 7.895 1.00 96.56 149 GLU A O 1
ATOM 1194 N N . GLN A 1 150 ? 5.808 15.440 6.647 1.00 97.12 150 GLN A N 1
ATOM 1195 C CA . GLN A 1 150 ? 4.728 15.749 5.707 1.00 97.12 150 GLN A CA 1
ATOM 1196 C C . GLN A 1 150 ? 3.347 15.285 6.188 1.00 97.12 150 GLN A C 1
ATOM 1198 O O . GLN A 1 150 ? 2.328 15.803 5.734 1.00 97.12 150 GLN A O 1
ATOM 1203 N N . THR A 1 151 ? 3.271 14.377 7.158 1.00 97.25 151 THR A N 1
ATOM 1204 C CA . THR A 1 151 ? 2.008 14.076 7.847 1.00 97.25 151 THR A CA 1
ATOM 1205 C C . THR A 1 151 ? 1.606 15.267 8.722 1.00 97.25 151 THR A C 1
ATOM 1207 O O . THR A 1 151 ? 2.458 15.936 9.314 1.00 97.25 151 THR A O 1
ATOM 1210 N N . THR A 1 152 ? 0.311 15.585 8.830 1.00 98.19 152 THR A N 1
ATOM 1211 C CA . THR A 1 152 ? -0.120 16.673 9.720 1.00 98.19 152 THR A CA 1
ATOM 1212 C C . THR A 1 152 ? 0.246 16.330 11.162 1.00 98.19 152 THR A C 1
ATOM 1214 O O . THR A 1 152 ? -0.067 15.242 11.641 1.00 98.19 152 THR A O 1
ATOM 1217 N N . ASP A 1 153 ? 0.825 17.279 11.903 1.00 98.12 153 ASP A N 1
ATOM 1218 C CA . ASP A 1 153 ? 1.336 17.050 13.263 1.00 98.12 153 ASP A CA 1
ATOM 1219 C C . ASP A 1 153 ? 0.284 16.416 14.190 1.00 98.12 153 ASP A C 1
ATOM 1221 O O . ASP A 1 153 ? 0.577 15.499 14.957 1.00 98.12 153 ASP A O 1
ATOM 1225 N N . SER A 1 154 ? -0.974 16.860 14.078 1.00 98.38 154 SER A N 1
ATOM 1226 C CA . SER A 1 154 ? -2.089 16.301 14.849 1.00 98.38 154 SER A CA 1
ATOM 1227 C C . SER A 1 154 ? -2.426 14.854 14.474 1.00 98.38 154 SER A C 1
ATOM 1229 O O . SER A 1 154 ? -2.800 14.074 15.350 1.00 98.38 154 SER A O 1
ATOM 1231 N N . ALA A 1 155 ? -2.289 14.475 13.201 1.00 98.62 155 ALA A N 1
ATOM 1232 C CA . ALA A 1 155 ? -2.512 13.113 12.739 1.00 98.62 155 ALA A CA 1
ATOM 1233 C C . ALA A 1 155 ? -1.374 12.199 13.203 1.00 98.62 155 ALA A C 1
ATOM 1235 O O . ALA A 1 155 ? -1.652 11.165 13.816 1.00 98.62 155 ALA A O 1
ATOM 1236 N N . LEU A 1 156 ? -0.119 12.630 13.025 1.00 98.56 156 LEU A N 1
ATOM 1237 C CA . LEU A 1 156 ? 1.067 11.895 13.467 1.00 98.56 156 LEU A CA 1
ATOM 1238 C C . LEU A 1 156 ? 1.062 11.672 14.988 1.00 98.56 156 LEU A C 1
ATOM 1240 O O . LEU A 1 156 ? 1.262 10.551 15.463 1.00 98.56 156 LEU A O 1
ATOM 1244 N N . ALA A 1 157 ? 0.778 12.720 15.768 1.00 98.62 157 ALA A N 1
ATOM 1245 C CA . ALA A 1 157 ? 0.650 12.612 17.220 1.00 98.62 157 ALA A CA 1
ATOM 1246 C C . ALA A 1 157 ? -0.439 11.601 17.610 1.00 98.62 157 ALA A C 1
ATOM 1248 O O . ALA A 1 157 ? -0.221 10.749 18.473 1.00 98.62 157 ALA A O 1
ATOM 1249 N N . TYR A 1 158 ? -1.587 11.642 16.927 1.00 98.81 158 TYR A N 1
ATOM 1250 C CA . TYR A 1 158 ? -2.709 10.755 17.214 1.00 98.81 158 TYR A CA 1
ATOM 1251 C C . TYR A 1 158 ? -2.391 9.283 16.918 1.00 98.81 158 TYR A C 1
ATOM 1253 O O . TYR A 1 158 ? -2.702 8.414 17.738 1.00 98.81 158 TYR A O 1
ATOM 1261 N N . VAL A 1 159 ? -1.758 8.973 15.778 1.00 98.50 159 VAL A N 1
ATOM 1262 C CA . VAL A 1 159 ? -1.391 7.582 15.457 1.00 98.50 159 VAL A CA 1
ATOM 1263 C C . VAL A 1 159 ? -0.324 7.056 16.412 1.00 98.50 159 VAL A C 1
ATOM 1265 O O . VAL A 1 159 ? -0.470 5.937 16.904 1.00 98.50 159 VAL A O 1
ATOM 1268 N N . ARG A 1 160 ? 0.674 7.864 16.788 1.00 98.56 160 ARG A N 1
ATOM 1269 C CA . ARG A 1 160 ? 1.689 7.489 17.790 1.00 98.56 160 ARG A CA 1
ATOM 1270 C C . ARG A 1 160 ? 1.092 7.219 19.166 1.00 98.56 160 ARG A C 1
ATOM 1272 O O . ARG A 1 160 ? 1.513 6.296 19.864 1.00 98.56 160 ARG A O 1
ATOM 1279 N N . GLU A 1 161 ? 0.101 8.006 19.571 1.00 98.62 161 GLU A N 1
ATOM 1280 C CA . GLU A 1 161 ? -0.534 7.844 20.876 1.00 98.62 161 GLU A CA 1
ATOM 1281 C C . GLU A 1 161 ? -1.391 6.570 20.943 1.00 98.62 161 GLU A C 1
ATOM 1283 O O . GLU A 1 161 ? -1.353 5.843 21.948 1.00 98.62 161 GLU A O 1
ATOM 1288 N N . TYR A 1 162 ? -2.142 6.286 19.873 1.00 98.75 162 TYR A N 1
ATOM 1289 C CA . TYR A 1 162 ? -3.261 5.340 19.894 1.00 98.75 162 TYR A CA 1
ATOM 1290 C C . TYR A 1 162 ? -3.104 4.090 19.030 1.00 98.75 162 TYR A C 1
ATOM 1292 O O . TYR A 1 162 ? -4.022 3.263 19.004 1.00 98.75 162 TYR A O 1
ATOM 1300 N N . THR A 1 163 ? -1.961 3.907 18.382 1.00 98.81 163 THR A N 1
ATOM 1301 C CA . THR A 1 163 ? -1.589 2.675 17.674 1.00 98.81 163 THR A CA 1
ATOM 1302 C C . THR A 1 163 ? -0.249 2.157 18.191 1.00 98.81 163 THR A C 1
ATOM 1304 O O . THR A 1 163 ? 0.427 2.814 18.985 1.00 98.81 163 THR A O 1
ATOM 1307 N N . ASN A 1 164 ? 0.135 0.960 17.763 1.00 98.62 164 ASN A N 1
ATOM 1308 C CA . ASN A 1 164 ? 1.522 0.536 17.843 1.00 98.62 164 ASN A CA 1
ATOM 1309 C C . ASN A 1 164 ? 2.273 1.126 16.645 1.00 98.62 164 ASN A C 1
ATOM 1311 O O . ASN A 1 164 ? 2.354 0.486 15.597 1.00 98.62 164 ASN A O 1
ATOM 1315 N N . TYR A 1 165 ? 2.765 2.351 16.799 1.00 98.50 165 TYR A N 1
ATOM 1316 C CA . TYR A 1 165 ? 3.535 3.030 15.765 1.00 98.50 165 TYR A CA 1
ATOM 1317 C C . TYR A 1 165 ? 4.980 2.522 15.757 1.00 98.50 165 TYR A C 1
ATOM 1319 O O . TYR A 1 165 ? 5.655 2.526 16.789 1.00 98.50 165 TYR A O 1
ATOM 1327 N N . ILE A 1 166 ? 5.440 2.064 14.600 1.00 98.00 166 ILE A N 1
ATOM 1328 C CA . ILE A 1 166 ? 6.726 1.413 14.390 1.00 98.00 166 ILE A CA 1
ATOM 1329 C C . ILE A 1 166 ? 7.478 2.205 13.328 1.00 98.00 166 ILE A C 1
ATOM 1331 O O . ILE A 1 166 ? 7.182 2.117 12.139 1.00 98.00 166 ILE A O 1
ATOM 1335 N N . ARG A 1 167 ? 8.490 2.946 13.774 1.00 96.94 167 ARG A N 1
ATOM 1336 C CA . ARG A 1 167 ? 9.455 3.566 12.873 1.00 96.94 167 ARG A CA 1
ATOM 1337 C C . ARG A 1 167 ? 10.534 2.551 12.514 1.00 96.94 167 ARG A C 1
ATOM 1339 O O . ARG A 1 167 ? 11.117 1.950 13.419 1.00 96.94 167 ARG A O 1
ATOM 1346 N N . ILE A 1 168 ? 10.792 2.376 11.223 1.00 96.75 168 ILE A N 1
ATOM 1347 C CA . ILE A 1 168 ? 11.874 1.523 10.716 1.00 96.75 168 ILE A CA 1
ATOM 1348 C C . ILE A 1 168 ? 13.012 2.369 10.137 1.00 96.75 168 ILE A C 1
ATOM 1350 O O . ILE A 1 168 ? 12.863 3.577 9.942 1.00 96.75 168 ILE A O 1
ATOM 1354 N N . ASP A 1 169 ? 14.157 1.730 9.892 1.00 96.00 169 ASP A N 1
ATOM 1355 C CA . ASP A 1 169 ? 15.265 2.366 9.178 1.00 96.00 169 ASP A CA 1
ATOM 1356 C C . ASP A 1 169 ? 14.833 2.765 7.765 1.00 96.00 169 ASP A C 1
ATOM 1358 O O . ASP A 1 169 ? 14.040 2.068 7.132 1.00 96.00 169 ASP A O 1
ATOM 1362 N N . ASP A 1 170 ? 15.402 3.860 7.267 1.00 96.44 170 ASP A N 1
ATOM 1363 C CA . ASP A 1 170 ? 15.074 4.404 5.955 1.00 96.44 170 ASP A CA 1
ATOM 1364 C C . ASP A 1 170 ? 15.386 3.404 4.831 1.00 96.44 170 ASP A C 1
ATOM 1366 O O . ASP A 1 170 ? 16.539 3.005 4.625 1.00 96.44 170 ASP A O 1
ATOM 1370 N N . ALA A 1 171 ? 14.343 2.983 4.115 1.00 96.94 171 ALA A N 1
ATOM 1371 C CA . ALA A 1 171 ? 14.446 2.007 3.045 1.00 96.94 171 ALA A CA 1
ATOM 1372 C C . ALA A 1 171 ? 15.070 2.577 1.765 1.00 96.94 171 ALA A C 1
ATOM 1374 O O . ALA A 1 171 ? 15.591 1.814 0.945 1.00 96.94 171 ALA A O 1
ATOM 1375 N N . ASN A 1 172 ? 15.154 3.907 1.643 1.00 95.88 172 ASN A N 1
ATOM 1376 C CA . ASN A 1 172 ? 15.915 4.566 0.583 1.00 95.88 172 ASN A CA 1
ATOM 1377 C C . ASN A 1 172 ? 17.389 4.148 0.571 1.00 95.88 172 ASN A C 1
ATOM 1379 O O . ASN A 1 172 ? 18.049 4.246 -0.457 1.00 95.88 172 ASN A O 1
ATOM 1383 N N . ALA A 1 173 ? 17.925 3.661 1.692 1.00 96.25 173 ALA A N 1
ATOM 1384 C CA . ALA A 1 173 ? 19.305 3.198 1.752 1.00 96.25 173 ALA A CA 1
ATOM 1385 C C . ALA A 1 173 ? 19.578 1.933 0.912 1.00 96.25 173 ALA A C 1
ATOM 1387 O O . ALA A 1 173 ? 20.741 1.675 0.615 1.00 96.25 173 ALA A O 1
ATOM 1388 N N . TYR A 1 174 ? 18.554 1.142 0.557 1.00 96.38 174 TYR A N 1
ATOM 1389 C CA . TYR A 1 174 ? 18.741 -0.157 -0.112 1.00 96.38 174 TYR A CA 1
ATOM 1390 C C . TYR A 1 174 ? 17.713 -0.495 -1.212 1.00 96.38 174 TYR A C 1
ATOM 1392 O O . TYR A 1 174 ? 17.914 -1.461 -1.949 1.00 96.38 174 TYR A O 1
ATOM 1400 N N . LEU A 1 175 ? 16.640 0.291 -1.362 1.00 97.56 175 LEU A N 1
ATOM 1401 C CA . LEU A 1 175 ? 15.594 0.110 -2.385 1.00 97.56 175 LEU A CA 1
ATOM 1402 C C . LEU A 1 175 ? 15.467 1.296 -3.355 1.00 97.56 175 LEU A C 1
ATOM 1404 O O . LEU A 1 175 ? 14.438 1.459 -4.010 1.00 97.56 175 LEU A O 1
ATOM 1408 N N . ASN A 1 176 ? 16.519 2.109 -3.461 1.00 96.94 176 ASN A N 1
ATOM 1409 C CA . ASN A 1 176 ? 16.550 3.305 -4.296 1.00 96.94 176 ASN A CA 1
ATOM 1410 C C . ASN A 1 176 ? 17.876 3.402 -5.070 1.00 96.94 176 ASN A C 1
ATOM 1412 O O . ASN A 1 176 ? 18.954 3.445 -4.476 1.00 96.94 176 ASN A O 1
ATOM 1416 N N . ILE A 1 177 ? 17.798 3.464 -6.403 1.00 96.75 177 ILE A N 1
ATOM 1417 C CA . ILE A 1 177 ? 18.939 3.676 -7.302 1.00 96.75 177 ILE A CA 1
ATOM 1418 C C . ILE A 1 177 ? 18.589 4.750 -8.337 1.00 96.75 177 ILE A C 1
ATOM 1420 O O . ILE A 1 177 ? 17.758 4.564 -9.231 1.00 96.75 177 ILE A O 1
ATOM 1424 N N . LYS A 1 178 ? 19.296 5.884 -8.273 1.00 96.19 178 LYS A N 1
ATOM 1425 C CA . LYS A 1 178 ? 19.246 6.920 -9.314 1.00 96.19 178 LYS A CA 1
ATOM 1426 C C . LYS A 1 178 ? 19.833 6.387 -10.622 1.00 96.19 178 LYS A C 1
ATOM 1428 O O . LYS A 1 178 ? 20.911 5.804 -10.617 1.00 96.19 178 LYS A O 1
ATOM 1433 N N . GLY A 1 179 ? 19.159 6.639 -11.743 1.00 93.44 179 GLY A N 1
ATOM 1434 C CA . GLY A 1 179 ? 19.542 6.075 -13.043 1.00 93.44 179 GLY A CA 1
ATOM 1435 C C . GLY A 1 179 ? 18.977 4.676 -13.311 1.00 93.44 179 GLY A C 1
ATOM 1436 O O . GLY A 1 179 ? 19.004 4.230 -14.457 1.00 93.44 179 GLY A O 1
ATOM 1437 N N . GLY A 1 180 ? 18.430 4.024 -12.279 1.00 93.81 180 GLY A N 1
ATOM 1438 C CA . GLY A 1 180 ? 17.792 2.716 -12.361 1.00 93.81 180 GLY A CA 1
ATOM 1439 C C . GLY A 1 180 ? 18.755 1.536 -12.446 1.00 93.81 180 GLY A C 1
ATOM 1440 O O . GLY A 1 180 ? 19.960 1.666 -12.247 1.00 93.81 180 GLY A O 1
ATOM 1441 N N . ASP A 1 181 ? 18.187 0.372 -12.759 1.00 96.88 181 ASP A N 1
ATOM 1442 C CA . ASP A 1 181 ? 18.901 -0.886 -12.976 1.00 96.88 181 ASP A CA 1
ATOM 1443 C C . ASP A 1 181 ? 18.319 -1.582 -14.220 1.00 96.88 181 ASP A C 1
ATOM 1445 O O . ASP A 1 181 ? 17.160 -2.006 -14.242 1.00 96.88 181 ASP A O 1
ATOM 1449 N N . GLU A 1 182 ? 19.114 -1.685 -15.290 1.00 96.31 182 GLU A N 1
ATOM 1450 C CA . GLU A 1 182 ? 18.668 -2.274 -16.559 1.00 96.31 182 GLU A CA 1
ATOM 1451 C C . GLU A 1 182 ? 18.310 -3.761 -16.435 1.00 96.31 182 GLU A C 1
ATOM 1453 O O . GLU A 1 182 ? 17.384 -4.234 -17.105 1.00 96.31 182 GLU A O 1
ATOM 1458 N N . ALA A 1 183 ? 19.023 -4.511 -15.589 1.00 96.31 183 ALA A N 1
ATOM 1459 C CA . ALA A 1 183 ? 18.752 -5.924 -15.367 1.00 96.31 183 ALA A CA 1
ATOM 1460 C C . ALA A 1 183 ? 17.428 -6.100 -14.619 1.00 96.31 183 ALA A C 1
ATOM 1462 O O . ALA A 1 183 ? 16.627 -6.964 -14.997 1.00 96.31 183 ALA A O 1
ATOM 1463 N N . PHE A 1 184 ? 17.162 -5.250 -13.624 1.00 98.00 184 PHE A N 1
ATOM 1464 C CA . PHE A 1 184 ? 15.879 -5.192 -12.932 1.00 98.00 184 PHE A CA 1
ATOM 1465 C C . PHE A 1 184 ? 14.743 -4.892 -13.902 1.00 98.00 184 PHE A C 1
ATOM 1467 O O . PHE A 1 184 ? 13.841 -5.716 -14.045 1.00 98.00 184 PHE A O 1
ATOM 1474 N N . VAL A 1 185 ? 14.812 -3.770 -14.625 1.00 97.94 185 VAL A N 1
ATOM 1475 C CA . VAL A 1 185 ? 13.747 -3.324 -15.540 1.00 97.94 185 VAL A CA 1
ATOM 1476 C C . VAL A 1 185 ? 13.444 -4.399 -16.581 1.00 97.94 185 VAL A C 1
ATOM 1478 O O . VAL A 1 185 ? 12.288 -4.769 -16.789 1.00 97.94 185 VAL A O 1
ATOM 1481 N N . LYS A 1 186 ? 14.483 -4.979 -17.194 1.00 97.62 186 LYS A N 1
ATOM 1482 C CA . LYS A 1 186 ? 14.328 -6.056 -18.178 1.00 97.62 186 LYS A CA 1
ATOM 1483 C C . LYS A 1 186 ? 13.659 -7.294 -17.583 1.00 97.62 186 LYS A C 1
ATOM 1485 O O . LYS A 1 186 ? 12.852 -7.920 -18.267 1.00 97.62 186 LYS A O 1
ATOM 1490 N N . THR A 1 187 ? 14.020 -7.675 -16.360 1.00 97.75 187 THR A N 1
ATOM 1491 C CA . THR A 1 187 ? 13.470 -8.865 -15.694 1.00 97.75 187 THR A CA 1
ATOM 1492 C C . THR A 1 187 ? 12.022 -8.629 -15.273 1.00 97.75 187 THR A C 1
ATOM 1494 O O . THR A 1 187 ? 11.162 -9.455 -15.571 1.00 97.75 187 THR A O 1
ATOM 1497 N N . ALA A 1 188 ? 11.740 -7.468 -14.679 1.00 98.00 188 ALA A N 1
ATOM 1498 C CA . ALA A 1 188 ? 10.415 -7.035 -14.263 1.00 98.00 188 ALA A CA 1
ATOM 1499 C C . ALA A 1 188 ? 9.428 -7.031 -15.438 1.00 98.00 188 ALA A C 1
ATOM 1501 O O . ALA A 1 188 ? 8.446 -7.766 -15.395 1.00 98.00 188 ALA A O 1
ATOM 1502 N N . CYS A 1 189 ? 9.730 -6.311 -16.526 1.00 97.50 189 CYS A N 1
ATOM 1503 C CA . CYS A 1 189 ? 8.851 -6.208 -17.699 1.00 97.50 189 CYS A CA 1
ATOM 1504 C C . CYS A 1 189 ? 8.627 -7.549 -18.413 1.00 97.50 189 CYS A C 1
ATOM 1506 O O . CYS A 1 189 ? 7.556 -7.795 -18.959 1.00 97.50 189 CYS A O 1
ATOM 1508 N N . LYS A 1 190 ? 9.617 -8.450 -18.409 1.00 97.25 190 LYS A N 1
ATOM 1509 C CA . LYS A 1 190 ? 9.485 -9.776 -19.037 1.00 97.25 190 LYS A CA 1
ATOM 1510 C C . LYS A 1 190 ? 8.785 -10.807 -18.159 1.00 97.25 190 LYS A C 1
ATOM 1512 O O . LYS A 1 190 ? 8.482 -11.895 -18.652 1.00 97.25 190 LYS A O 1
ATOM 1517 N N . ASN A 1 191 ? 8.559 -10.512 -16.881 1.00 97.44 191 ASN A N 1
ATOM 1518 C CA . ASN A 1 191 ? 7.932 -11.464 -15.984 1.00 97.44 191 ASN A CA 1
ATOM 1519 C C . ASN A 1 191 ? 6.478 -11.728 -16.436 1.00 97.44 191 ASN A C 1
ATOM 1521 O O . ASN A 1 191 ? 5.702 -10.784 -16.584 1.00 97.44 191 ASN A O 1
ATOM 1525 N N . PRO A 1 192 ? 6.061 -12.991 -16.634 1.00 95.62 192 PRO A N 1
ATOM 1526 C CA . PRO A 1 192 ? 4.735 -13.297 -17.176 1.00 95.62 192 PRO A CA 1
ATOM 1527 C C . PRO A 1 192 ? 3.585 -12.904 -16.237 1.00 95.62 192 PRO A C 1
ATOM 1529 O O . PRO A 1 192 ? 2.471 -12.657 -16.699 1.00 95.62 192 PRO A O 1
ATOM 1532 N N . ASN A 1 193 ? 3.844 -12.836 -14.928 1.00 95.25 193 ASN A N 1
ATOM 1533 C CA . ASN A 1 193 ? 2.847 -12.506 -13.913 1.00 95.25 193 ASN A CA 1
ATOM 1534 C C . ASN A 1 193 ? 2.825 -11.014 -13.576 1.00 95.25 193 ASN A C 1
ATOM 1536 O O . ASN A 1 193 ? 1.758 -10.481 -13.273 1.00 95.25 193 ASN A O 1
ATOM 1540 N N . PHE A 1 194 ? 3.990 -10.362 -13.614 1.00 98.00 194 PHE A N 1
ATOM 1541 C CA . PHE A 1 194 ? 4.182 -9.008 -13.088 1.00 98.00 194 PHE A CA 1
ATOM 1542 C C . PHE A 1 194 ? 4.608 -7.977 -14.144 1.00 98.00 194 PHE A C 1
ATOM 1544 O O . PHE A 1 194 ? 4.604 -6.785 -13.857 1.00 98.00 194 PHE A O 1
ATOM 1551 N N . GLY A 1 195 ? 4.911 -8.391 -15.376 1.00 98.19 195 GLY A N 1
ATOM 1552 C CA . GLY A 1 195 ? 5.400 -7.496 -16.430 1.00 98.19 195 GLY A CA 1
ATOM 1553 C C . GLY A 1 195 ? 4.505 -6.288 -16.654 1.00 98.19 195 GLY A C 1
ATOM 1554 O O . GLY A 1 195 ? 4.970 -5.158 -16.571 1.00 98.19 195 GLY A O 1
ATOM 1555 N N . LYS A 1 196 ? 3.196 -6.518 -16.791 1.00 98.25 196 LYS A N 1
ATOM 1556 C CA . LYS A 1 196 ? 2.218 -5.445 -17.025 1.00 98.25 196 LYS A CA 1
ATOM 1557 C C . LYS A 1 196 ? 2.141 -4.424 -15.889 1.00 98.25 196 LYS A C 1
ATOM 1559 O O . LYS A 1 196 ? 1.949 -3.242 -16.149 1.00 98.25 196 LYS A O 1
ATOM 1564 N N . ILE A 1 197 ? 2.256 -4.871 -14.636 1.00 98.56 197 ILE A N 1
ATOM 1565 C CA . ILE A 1 197 ? 2.148 -3.964 -13.485 1.00 98.56 197 ILE A CA 1
ATOM 1566 C C . ILE A 1 197 ? 3.428 -3.138 -13.319 1.00 98.56 197 ILE A C 1
ATOM 1568 O O . ILE A 1 197 ? 3.354 -1.957 -12.992 1.00 98.56 197 ILE A O 1
ATOM 1572 N N . TRP A 1 198 ? 4.588 -3.730 -13.619 1.00 98.69 198 TRP A N 1
ATOM 1573 C CA . TRP A 1 198 ? 5.868 -3.026 -13.620 1.00 98.69 198 TRP A CA 1
ATOM 1574 C C . TRP A 1 198 ? 6.002 -2.063 -14.800 1.00 98.69 198 TRP A C 1
ATOM 1576 O O . TRP A 1 198 ? 6.504 -0.962 -14.617 1.00 98.69 198 TRP A O 1
ATOM 1586 N N . GLU A 1 199 ? 5.505 -2.422 -15.985 1.00 98.62 199 GLU A N 1
ATOM 1587 C CA . GLU A 1 199 ? 5.425 -1.509 -17.133 1.00 98.62 199 GLU A CA 1
ATOM 1588 C C . GLU A 1 199 ? 4.608 -0.255 -16.795 1.00 98.62 199 GLU A C 1
ATOM 1590 O O . GLU A 1 199 ? 5.089 0.854 -17.015 1.00 98.62 199 GLU A O 1
ATOM 1595 N N . ALA A 1 200 ? 3.431 -0.417 -16.180 1.00 98.56 200 ALA A N 1
ATOM 1596 C CA . ALA A 1 200 ? 2.613 0.713 -15.736 1.00 98.56 200 ALA A CA 1
ATOM 1597 C C . ALA A 1 200 ? 3.326 1.574 -14.676 1.00 98.56 200 ALA A C 1
ATOM 1599 O O . ALA A 1 200 ? 3.284 2.803 -14.739 1.00 98.56 200 ALA A O 1
ATOM 1600 N N . ALA A 1 201 ? 4.021 0.947 -13.721 1.00 98.62 201 ALA A N 1
ATOM 1601 C CA . ALA A 1 201 ? 4.801 1.667 -12.717 1.00 98.62 201 ALA A 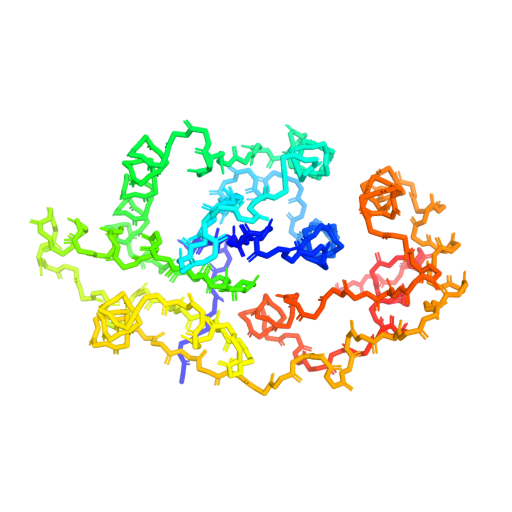CA 1
ATOM 1602 C C . ALA A 1 201 ? 5.975 2.450 -13.330 1.00 98.62 201 ALA A C 1
ATOM 1604 O O . ALA A 1 201 ? 6.234 3.580 -12.924 1.00 98.62 201 ALA A O 1
ATOM 1605 N N . PHE A 1 202 ? 6.657 1.888 -14.331 1.00 98.56 202 PHE A N 1
ATOM 1606 C CA . PHE A 1 202 ? 7.757 2.552 -15.035 1.00 98.56 202 PHE A CA 1
ATOM 1607 C C . PHE A 1 202 ? 7.295 3.657 -15.988 1.00 98.56 202 PHE A C 1
ATOM 1609 O O . PHE A 1 202 ? 8.037 4.610 -16.219 1.00 98.56 202 PHE A O 1
ATOM 1616 N N . GLU A 1 203 ? 6.083 3.560 -16.533 1.00 98.25 203 GLU A N 1
ATOM 1617 C CA . GLU A 1 203 ? 5.461 4.658 -17.277 1.00 98.25 203 GLU A CA 1
ATOM 1618 C C . GLU A 1 203 ? 5.104 5.825 -16.343 1.00 98.25 203 GLU A C 1
ATOM 1620 O O . GLU A 1 203 ? 5.333 6.985 -16.685 1.00 98.25 203 GLU A O 1
ATOM 1625 N N . TYR A 1 204 ? 4.612 5.521 -15.138 1.00 98.06 204 TYR A N 1
ATOM 1626 C CA . TYR A 1 204 ? 4.303 6.517 -14.111 1.00 98.06 204 TYR A CA 1
ATOM 1627 C C . TYR A 1 204 ? 5.560 7.188 -13.529 1.00 98.06 204 TYR A C 1
ATOM 1629 O O . TYR A 1 204 ? 5.606 8.417 -13.384 1.00 98.06 204 TYR A O 1
ATOM 1637 N N . TYR A 1 205 ? 6.595 6.396 -13.233 1.00 98.00 205 TYR A N 1
ATOM 1638 C CA . TYR A 1 205 ? 7.897 6.880 -12.792 1.00 98.00 205 TYR A CA 1
ATOM 1639 C C . TYR A 1 205 ? 9.032 6.193 -13.546 1.00 98.00 205 TYR A C 1
ATOM 1641 O O . TYR A 1 205 ? 9.335 5.022 -13.319 1.00 98.00 205 TYR A O 1
ATOM 1649 N N . ASN A 1 206 ? 9.672 6.948 -14.440 1.00 97.75 206 ASN A N 1
ATOM 1650 C CA . ASN A 1 206 ? 10.680 6.421 -15.346 1.00 97.75 206 ASN A CA 1
ATOM 1651 C C . ASN A 1 206 ? 11.896 5.863 -14.579 1.00 97.75 206 ASN A C 1
ATOM 1653 O O . ASN A 1 206 ? 12.617 6.637 -13.942 1.00 97.75 206 ASN A O 1
ATOM 1657 N N . PRO A 1 207 ? 12.217 4.561 -14.709 1.00 96.44 207 PRO A N 1
ATOM 1658 C CA . PRO A 1 207 ? 13.326 3.954 -13.983 1.00 96.44 207 PRO A CA 1
ATOM 1659 C C . PRO A 1 207 ? 14.688 4.531 -14.383 1.00 96.44 207 PRO A C 1
ATOM 1661 O O . PRO A 1 207 ? 15.616 4.488 -13.586 1.00 96.44 207 PRO A O 1
ATOM 1664 N N . LYS A 1 208 ? 14.821 5.134 -15.577 1.00 96.00 208 LYS A N 1
ATOM 1665 C CA . LYS A 1 208 ? 16.046 5.856 -15.975 1.00 96.00 208 LYS A CA 1
ATOM 1666 C C . LYS A 1 208 ? 16.276 7.129 -15.166 1.00 96.00 208 LYS A C 1
ATOM 1668 O O . LYS A 1 208 ? 17.403 7.611 -15.098 1.00 96.00 208 LYS A O 1
ATOM 1673 N N . GLU A 1 209 ? 15.222 7.709 -14.601 1.00 96.19 209 GLU A N 1
ATOM 1674 C CA . GLU A 1 209 ? 15.360 8.786 -13.624 1.00 96.19 209 GLU A CA 1
ATOM 1675 C C . GLU A 1 209 ? 15.735 8.176 -12.276 1.00 96.19 209 GLU A C 1
ATOM 1677 O O . GLU A 1 209 ? 16.758 8.546 -11.683 1.00 96.19 209 GLU A O 1
ATOM 1682 N N . ARG A 1 210 ? 14.940 7.200 -11.824 1.00 97.44 210 ARG A N 1
ATOM 1683 C CA . ARG A 1 210 ? 15.169 6.465 -10.584 1.00 97.44 210 ARG A CA 1
ATOM 1684 C C . ARG A 1 210 ? 14.357 5.169 -10.549 1.00 97.44 210 ARG A C 1
ATOM 1686 O O . ARG A 1 210 ? 13.162 5.174 -10.840 1.00 97.44 210 ARG A O 1
ATOM 1693 N N . LEU A 1 211 ? 15.005 4.080 -10.150 1.00 98.19 211 LEU A N 1
ATOM 1694 C CA . LEU A 1 211 ? 14.325 2.887 -9.653 1.00 98.19 211 LEU A CA 1
ATOM 1695 C C . LEU A 1 211 ? 14.192 3.060 -8.143 1.00 98.19 211 LEU A C 1
ATOM 1697 O O . LEU A 1 211 ? 15.200 3.075 -7.441 1.00 98.19 211 LEU A O 1
ATOM 1701 N N . ASP A 1 212 ? 12.971 3.250 -7.674 1.00 97.94 212 ASP A N 1
ATOM 1702 C CA . ASP A 1 212 ? 12.670 3.540 -6.282 1.00 97.94 212 ASP A CA 1
ATOM 1703 C C . ASP A 1 212 ? 11.364 2.875 -5.901 1.00 97.94 212 ASP A C 1
ATOM 1705 O O . ASP A 1 212 ? 10.310 3.213 -6.425 1.00 97.94 212 ASP A O 1
ATOM 1709 N N . PHE A 1 213 ? 11.449 1.903 -5.010 1.00 98.12 213 PHE A N 1
ATOM 1710 C CA . PHE A 1 213 ? 10.283 1.282 -4.397 1.00 98.12 213 PHE A CA 1
ATOM 1711 C C . PHE A 1 213 ? 10.498 1.182 -2.890 1.00 98.12 213 PHE A C 1
ATOM 1713 O O . PHE A 1 213 ? 10.104 0.194 -2.264 1.00 98.12 213 PHE A O 1
ATOM 1720 N N . SER A 1 214 ? 11.164 2.188 -2.317 1.00 97.75 214 SER A N 1
ATOM 1721 C CA . SER A 1 214 ? 11.610 2.193 -0.928 1.00 97.75 214 SER A CA 1
ATOM 1722 C C . SER A 1 214 ? 10.481 2.014 0.083 1.00 97.75 214 SER A C 1
ATOM 1724 O O . SER A 1 214 ? 10.656 1.253 1.033 1.00 97.75 214 SER A O 1
ATOM 1726 N N . ASP A 1 215 ? 9.284 2.526 -0.191 1.00 96.94 215 ASP A N 1
ATOM 1727 C CA . ASP A 1 215 ? 8.089 2.293 0.636 1.00 96.94 215 ASP A CA 1
ATOM 1728 C C . ASP A 1 215 ? 7.661 0.817 0.763 1.00 96.94 215 ASP A C 1
ATOM 1730 O O . ASP A 1 215 ? 6.830 0.445 1.590 1.00 96.94 215 ASP A O 1
ATOM 1734 N N . THR A 1 216 ? 8.226 -0.079 -0.043 1.00 98.44 216 THR A N 1
ATOM 1735 C CA . THR A 1 216 ? 8.049 -1.534 0.122 1.00 98.44 216 THR A CA 1
ATOM 1736 C C . THR A 1 216 ? 8.739 -2.043 1.397 1.00 98.44 216 THR A C 1
ATOM 1738 O O . THR A 1 216 ? 8.399 -3.114 1.911 1.00 98.44 216 THR A O 1
ATOM 1741 N N . GLY A 1 217 ? 9.694 -1.286 1.950 1.00 98.19 217 GLY A N 1
ATOM 1742 C CA . GLY A 1 217 ? 10.418 -1.620 3.177 1.00 98.19 217 GLY A CA 1
ATOM 1743 C C . GLY A 1 217 ? 9.494 -1.831 4.381 1.00 98.19 217 GLY A C 1
ATOM 1744 O O . GLY A 1 217 ? 9.707 -2.748 5.178 1.00 98.19 217 GLY A O 1
ATOM 1745 N N . GLU A 1 218 ? 8.415 -1.059 4.481 1.00 98.38 218 GLU A N 1
ATOM 1746 C CA . GLU A 1 218 ? 7.340 -1.219 5.459 1.00 98.38 218 GLU A CA 1
ATOM 1747 C C . GLU A 1 218 ? 6.689 -2.593 5.347 1.00 98.38 218 GLU A C 1
ATOM 1749 O O . GLU A 1 218 ? 6.543 -3.299 6.348 1.00 98.38 218 GLU A O 1
ATOM 1754 N N . LEU A 1 219 ? 6.306 -2.998 4.132 1.00 98.69 219 LEU A N 1
ATOM 1755 C CA . LEU A 1 219 ? 5.690 -4.299 3.908 1.00 98.69 219 LEU A CA 1
ATOM 1756 C C . LEU A 1 219 ? 6.678 -5.425 4.226 1.00 98.69 219 LEU A C 1
ATOM 1758 O O . LEU A 1 219 ? 6.319 -6.393 4.900 1.00 98.69 219 LEU A O 1
ATOM 1762 N N . MET A 1 220 ? 7.931 -5.289 3.795 1.00 98.31 220 MET A N 1
ATOM 1763 C CA . MET A 1 220 ? 8.992 -6.251 4.091 1.00 98.31 220 MET A CA 1
ATOM 1764 C C . MET A 1 220 ? 9.206 -6.417 5.596 1.00 98.31 220 MET A C 1
ATOM 1766 O O . MET A 1 220 ? 9.368 -7.543 6.075 1.00 98.31 220 MET A O 1
ATOM 1770 N N . TYR A 1 221 ? 9.130 -5.327 6.359 1.00 98.00 221 TYR A N 1
ATOM 1771 C CA . TYR A 1 221 ? 9.156 -5.374 7.814 1.00 98.00 221 TYR A CA 1
ATOM 1772 C C . TYR A 1 221 ? 7.945 -6.121 8.388 1.00 98.00 221 TYR A C 1
ATOM 1774 O O . TYR A 1 221 ? 8.120 -7.018 9.216 1.00 98.00 221 TYR A O 1
ATOM 1782 N N . ILE A 1 222 ? 6.726 -5.798 7.934 1.00 98.56 222 ILE A N 1
ATOM 1783 C CA . ILE A 1 222 ? 5.481 -6.444 8.392 1.00 98.56 222 ILE A CA 1
ATOM 1784 C C . ILE A 1 222 ? 5.535 -7.961 8.163 1.00 98.56 222 ILE A C 1
ATOM 1786 O O . ILE A 1 222 ? 5.169 -8.741 9.046 1.00 98.56 222 ILE A O 1
ATOM 1790 N N . LEU A 1 223 ? 6.027 -8.380 6.996 1.00 98.25 223 LEU A N 1
ATOM 1791 C CA . LEU A 1 223 ? 6.135 -9.784 6.595 1.00 98.25 223 LEU A CA 1
ATOM 1792 C C . LEU A 1 223 ? 7.371 -10.496 7.170 1.00 98.25 223 LEU A C 1
ATOM 1794 O O . LEU A 1 223 ? 7.488 -11.713 7.040 1.00 98.25 223 LEU A O 1
ATOM 1798 N N . GLY A 1 224 ? 8.282 -9.773 7.828 1.00 97.19 224 GLY A N 1
ATOM 1799 C CA . GLY A 1 224 ? 9.497 -10.341 8.413 1.00 97.19 224 GLY A CA 1
ATOM 1800 C C . GLY A 1 224 ? 10.531 -10.797 7.380 1.00 97.19 224 GLY A C 1
ATOM 1801 O O . GLY A 1 224 ? 11.274 -11.739 7.646 1.00 97.19 224 GLY A O 1
ATOM 1802 N N . LEU A 1 225 ? 10.577 -10.145 6.217 1.00 96.44 225 LEU A N 1
ATOM 1803 C CA . LEU A 1 225 ? 11.501 -10.462 5.123 1.00 96.44 225 LEU A CA 1
ATOM 1804 C C . LEU A 1 225 ? 12.924 -9.930 5.352 1.00 96.44 225 LEU A C 1
ATOM 1806 O O . LEU A 1 225 ? 13.857 -10.405 4.713 1.00 96.44 225 LEU A O 1
ATOM 1810 N N . GLY A 1 226 ? 13.097 -8.988 6.283 1.00 93.25 226 GLY A N 1
ATOM 1811 C CA . GLY A 1 226 ? 14.371 -8.301 6.497 1.00 93.25 226 GLY A CA 1
ATOM 1812 C C . GLY A 1 226 ? 14.639 -7.234 5.432 1.00 93.25 226 GLY A C 1
ATOM 1813 O O . GLY A 1 226 ? 13.736 -6.847 4.693 1.00 93.25 226 GLY A O 1
ATOM 1814 N N . LYS A 1 227 ? 15.877 -6.732 5.385 1.00 95.25 227 LYS A N 1
ATOM 1815 C CA . LYS A 1 227 ? 16.330 -5.772 4.370 1.00 95.25 227 LYS A CA 1
ATOM 1816 C C . LYS A 1 227 ? 16.857 -6.549 3.166 1.00 95.25 227 LYS A C 1
ATOM 1818 O O . LYS A 1 227 ? 17.974 -7.048 3.209 1.00 95.25 227 LYS A O 1
ATOM 1823 N N . ILE A 1 228 ? 16.014 -6.679 2.152 1.00 94.69 228 ILE A N 1
ATOM 1824 C CA . ILE A 1 228 ? 16.326 -7.279 0.851 1.00 94.69 228 ILE A CA 1
ATOM 1825 C C . ILE A 1 228 ? 16.689 -6.130 -0.089 1.00 94.69 228 ILE A C 1
ATOM 1827 O O . ILE A 1 228 ? 15.911 -5.185 -0.209 1.00 94.69 228 ILE A O 1
ATOM 1831 N N . GLU A 1 229 ? 17.848 -6.193 -0.738 1.00 96.31 229 GLU A N 1
ATOM 1832 C CA . GLU A 1 229 ? 18.258 -5.176 -1.716 1.00 96.31 229 GLU A CA 1
ATOM 1833 C C . GLU A 1 229 ? 17.607 -5.407 -3.090 1.00 96.31 229 GLU A C 1
ATOM 1835 O O . GLU A 1 229 ? 17.035 -6.464 -3.356 1.00 96.31 229 GLU A O 1
ATOM 1840 N N . ILE A 1 230 ? 17.717 -4.433 -3.997 1.00 97.62 230 ILE A N 1
ATOM 1841 C CA . ILE A 1 230 ? 17.086 -4.471 -5.331 1.00 97.62 230 ILE A CA 1
ATOM 1842 C C . ILE A 1 230 ? 17.425 -5.742 -6.128 1.00 97.62 230 ILE A C 1
ATOM 1844 O O . ILE A 1 230 ? 16.525 -6.359 -6.706 1.00 97.62 230 ILE A O 1
ATOM 1848 N N . ASP A 1 231 ? 18.693 -6.162 -6.159 1.00 96.31 231 ASP A N 1
ATOM 1849 C CA . ASP A 1 231 ? 19.090 -7.356 -6.918 1.00 96.31 231 ASP A CA 1
ATOM 1850 C C . ASP A 1 231 ? 18.589 -8.656 -6.271 1.00 96.31 231 ASP A C 1
ATOM 1852 O O . ASP A 1 231 ? 18.191 -9.597 -6.965 1.00 96.31 231 ASP A O 1
ATOM 1856 N N . GLU A 1 232 ? 18.528 -8.693 -4.938 1.00 96.56 232 GLU A N 1
ATOM 1857 C CA . GLU A 1 232 ? 17.943 -9.820 -4.217 1.00 96.56 232 GLU A CA 1
ATOM 1858 C C . GLU A 1 232 ? 16.424 -9.869 -4.438 1.00 96.56 232 GLU A C 1
ATOM 1860 O O . GLU A 1 232 ? 15.893 -10.940 -4.722 1.00 96.56 232 GLU A O 1
ATOM 1865 N N . PHE A 1 233 ? 15.723 -8.728 -4.420 1.00 98.00 233 PHE A N 1
ATOM 1866 C CA . PHE A 1 233 ? 14.299 -8.651 -4.762 1.00 98.00 233 PHE A CA 1
ATOM 1867 C C . PHE A 1 233 ? 14.052 -9.196 -6.172 1.00 98.00 233 PHE A C 1
ATOM 1869 O O . PHE A 1 233 ? 13.177 -10.043 -6.371 1.00 98.00 233 PHE A O 1
ATOM 1876 N N . ARG A 1 234 ? 14.846 -8.740 -7.150 1.00 97.25 234 ARG A N 1
ATOM 1877 C CA . ARG A 1 234 ? 14.782 -9.202 -8.542 1.00 97.25 234 ARG A CA 1
ATOM 1878 C C . ARG A 1 234 ? 14.949 -10.714 -8.616 1.00 97.25 234 ARG A C 1
ATOM 1880 O O . ARG A 1 234 ? 14.121 -11.393 -9.219 1.00 97.25 234 ARG A O 1
ATOM 1887 N N . SER A 1 235 ? 15.998 -11.231 -7.985 1.00 95.75 235 SER A N 1
ATOM 1888 C CA . SER A 1 235 ? 16.332 -12.655 -8.003 1.00 95.75 235 SER A CA 1
ATOM 1889 C C . SER A 1 235 ? 15.272 -13.503 -7.306 1.00 95.75 235 SER A C 1
ATOM 1891 O O . SER A 1 235 ? 14.914 -14.564 -7.800 1.00 95.75 235 SER A O 1
ATOM 1893 N N . ARG A 1 236 ? 14.723 -13.021 -6.192 1.00 95.44 236 ARG A N 1
ATOM 1894 C CA . ARG A 1 236 ? 13.772 -13.767 -5.369 1.00 95.44 236 ARG A CA 1
ATOM 1895 C C . ARG A 1 236 ? 12.354 -13.775 -5.931 1.00 95.44 236 ARG A C 1
ATOM 1897 O O . ARG A 1 236 ? 11.668 -14.780 -5.796 1.00 95.44 236 ARG A O 1
ATOM 1904 N N . PHE A 1 237 ? 11.886 -12.662 -6.494 1.00 96.50 237 PHE A N 1
ATOM 1905 C CA . PHE A 1 237 ? 10.466 -12.501 -6.831 1.00 96.50 237 PHE A CA 1
ATOM 1906 C C . PHE A 1 237 ? 10.175 -12.305 -8.321 1.00 96.50 237 PHE A C 1
ATOM 1908 O O . PHE A 1 237 ? 9.023 -12.446 -8.736 1.00 96.50 237 PHE A O 1
ATOM 1915 N N . LEU A 1 238 ? 11.178 -11.963 -9.135 1.00 95.69 238 LEU A N 1
ATOM 1916 C CA . LEU A 1 238 ? 10.984 -11.681 -10.561 1.00 95.69 238 LEU A CA 1
ATOM 1917 C C . LEU A 1 238 ? 11.686 -12.682 -11.480 1.00 95.69 238 LEU A C 1
ATOM 1919 O O . LEU A 1 238 ? 11.228 -12.873 -12.611 1.00 95.69 238 LEU A O 1
ATOM 1923 N N . CYS A 1 239 ? 12.759 -13.329 -11.022 1.00 90.06 239 CYS A N 1
ATOM 1924 C CA . CYS A 1 239 ? 13.354 -14.462 -11.719 1.00 90.06 239 CYS A CA 1
ATOM 1925 C C . CYS A 1 239 ? 12.494 -15.712 -11.494 1.00 90.06 239 CYS A C 1
ATOM 1927 O O . CYS A 1 239 ? 12.191 -16.078 -10.362 1.00 90.06 239 CYS A O 1
ATOM 1929 N N . ASN A 1 240 ? 12.103 -16.372 -12.583 1.00 64.19 240 ASN A N 1
ATOM 1930 C CA . ASN A 1 240 ? 11.481 -17.690 -12.517 1.00 64.19 240 ASN A CA 1
ATOM 1931 C C . ASN A 1 240 ? 12.580 -18.732 -12.291 1.00 64.19 240 ASN A C 1
ATOM 1933 O O . ASN A 1 240 ? 13.021 -19.360 -13.251 1.00 64.19 240 ASN A O 1
ATOM 1937 N N . ASP A 1 241 ? 13.023 -18.902 -11.052 1.00 50.38 241 ASP A N 1
ATOM 1938 C CA . ASP A 1 241 ? 13.622 -20.169 -10.657 1.00 50.38 241 ASP A CA 1
ATOM 1939 C C . ASP A 1 241 ? 12.519 -20.975 -9.970 1.00 50.38 241 ASP A C 1
ATOM 1941 O O . ASP A 1 241 ? 11.972 -20.561 -8.950 1.00 50.38 241 ASP A O 1
ATOM 1945 N N . ASP A 1 242 ? 12.170 -22.126 -10.552 1.00 43.31 242 ASP A N 1
ATOM 1946 C CA . ASP A 1 242 ? 11.214 -23.123 -10.037 1.00 43.31 242 ASP A CA 1
ATOM 1947 C C . ASP A 1 242 ? 11.649 -23.747 -8.684 1.00 43.31 242 ASP A C 1
ATOM 1949 O O . ASP A 1 242 ? 11.288 -24.874 -8.341 1.00 43.31 242 ASP A O 1
ATOM 1953 N N . SER A 1 243 ? 12.440 -23.041 -7.880 1.00 34.03 243 SER A N 1
ATOM 1954 C CA . SER A 1 243 ? 12.813 -23.421 -6.525 1.00 34.03 243 SER A CA 1
ATOM 1955 C C . SER A 1 243 ? 11.912 -22.701 -5.525 1.00 34.03 243 SER A C 1
ATOM 1957 O O . SER A 1 243 ? 12.220 -21.614 -5.045 1.00 34.03 243 SER A O 1
ATOM 1959 N N . SER A 1 244 ? 10.777 -23.350 -5.265 1.00 37.03 244 SER A N 1
ATOM 1960 C CA . SER A 1 244 ? 9.947 -23.293 -4.054 1.00 37.03 244 SER A CA 1
ATOM 1961 C C . SER A 1 244 ? 10.472 -22.436 -2.888 1.00 37.03 244 SER A C 1
ATOM 1963 O O . SER A 1 244 ? 11.543 -22.721 -2.345 1.00 37.03 244 SER A O 1
ATOM 1965 N N . PHE A 1 245 ? 9.640 -21.475 -2.464 1.00 44.47 245 PHE A N 1
ATOM 1966 C CA . PHE A 1 245 ? 9.648 -20.878 -1.123 1.00 44.47 245 PHE A CA 1
ATOM 1967 C C . PHE A 1 245 ? 9.292 -21.895 -0.034 1.00 44.47 245 PHE A C 1
ATOM 1969 O O . PHE A 1 245 ? 8.435 -22.769 -0.305 1.00 44.47 245 PHE A O 1
#

pLDDT: mean 95.92, std 8.62, range [34.03, 98.94]